Protein AF-A0A9Q0MM97-F1 (afdb_monomer_lite)

Organism: NCBI:txid35572

Radius of gyration: 37.71 Å; chains: 1; bounding box: 89×80×126 Å

Structure (mmCIF, N/CA/C/O backbone):
data_AF-A0A9Q0MM97-F1
#
_entry.id   AF-A0A9Q0MM97-F1
#
loop_
_atom_site.group_PDB
_atom_site.id
_atom_site.type_symbol
_atom_site.label_atom_id
_atom_site.label_alt_id
_atom_site.label_comp_id
_atom_site.label_asym_id
_atom_site.label_entity_id
_atom_site.label_seq_id
_atom_site.pdbx_PDB_ins_code
_atom_site.Cartn_x
_atom_site.Cartn_y
_atom_site.Cartn_z
_atom_site.occupancy
_atom_site.B_iso_or_equiv
_atom_site.auth_seq_id
_atom_site.auth_comp_id
_atom_site.auth_asym_id
_atom_site.auth_atom_id
_atom_site.pdbx_PDB_model_num
ATOM 1 N N . GLN A 1 1 ? -32.992 -30.677 22.610 1.00 35.84 1 GLN A N 1
ATOM 2 C CA . GLN A 1 1 ? -34.173 -30.249 23.379 1.00 35.84 1 GLN A CA 1
ATOM 3 C C . GLN A 1 1 ? -33.665 -29.680 24.694 1.00 35.84 1 GLN A C 1
ATOM 5 O O . GLN A 1 1 ? -33.408 -30.425 25.625 1.00 35.84 1 GLN A O 1
ATOM 10 N N . PHE A 1 2 ? -33.329 -28.387 24.694 1.00 41.88 2 PHE A N 1
ATOM 11 C CA . PHE A 1 2 ? -33.089 -27.645 25.929 1.00 41.88 2 PHE A CA 1
ATOM 12 C C . PHE A 1 2 ? -34.454 -27.102 26.336 1.00 41.88 2 PHE A C 1
ATOM 14 O O . PHE A 1 2 ? -34.889 -26.088 25.796 1.00 41.88 2 PHE A O 1
ATOM 21 N N . ASP A 1 3 ? -35.141 -27.801 27.234 1.00 52.06 3 ASP A N 1
ATOM 22 C CA . ASP A 1 3 ? -36.283 -27.236 27.951 1.00 52.06 3 ASP A CA 1
ATOM 23 C C . ASP A 1 3 ? -35.713 -26.232 28.962 1.00 52.06 3 ASP A C 1
ATOM 25 O O . ASP A 1 3 ? -35.463 -26.528 30.129 1.00 52.06 3 ASP A O 1
ATOM 29 N N . GLY A 1 4 ? -35.335 -25.066 28.439 1.00 51.72 4 GLY A N 1
ATOM 30 C CA . GLY A 1 4 ? -34.664 -24.007 29.174 1.00 51.72 4 GLY A CA 1
ATOM 31 C C . GLY A 1 4 ? -35.692 -23.060 29.764 1.00 51.72 4 GLY A C 1
ATOM 32 O O . GLY A 1 4 ? -36.326 -22.303 29.032 1.00 51.72 4 GLY A O 1
ATOM 33 N N . LEU A 1 5 ? -35.841 -23.103 31.088 1.00 60.34 5 LEU A N 1
ATOM 34 C CA . LEU A 1 5 ? -36.536 -22.082 31.870 1.00 60.34 5 LEU A CA 1
ATOM 35 C C . LEU A 1 5 ? -36.132 -20.671 31.399 1.00 60.34 5 LEU A C 1
ATOM 37 O O . LEU A 1 5 ? -34.954 -20.460 31.092 1.00 60.34 5 LEU A O 1
ATOM 41 N N . PRO A 1 6 ? -37.067 -19.703 31.356 1.00 66.44 6 PRO A N 1
ATOM 42 C CA . PRO A 1 6 ? -36.766 -18.356 30.895 1.00 66.44 6 PRO A CA 1
ATOM 43 C C . PRO A 1 6 ? -35.658 -17.733 31.751 1.00 66.44 6 PRO A C 1
ATOM 45 O O . PRO A 1 6 ? -35.824 -17.512 32.952 1.00 66.44 6 PRO A O 1
ATOM 48 N N . GLY A 1 7 ? -34.513 -17.466 31.124 1.00 72.69 7 GLY A N 1
ATOM 49 C CA . GLY A 1 7 ? -33.345 -16.884 31.775 1.00 72.69 7 GLY A CA 1
ATOM 50 C C . GLY A 1 7 ? -33.410 -15.354 31.741 1.00 72.69 7 GLY A C 1
ATOM 51 O O . GLY A 1 7 ? -33.702 -14.791 30.680 1.00 72.69 7 GLY A O 1
ATOM 52 N N . PRO A 1 8 ? -33.162 -14.646 32.859 1.00 78.69 8 PRO A N 1
ATOM 53 C CA . PRO A 1 8 ? -33.070 -13.192 32.842 1.00 78.69 8 PRO A CA 1
ATOM 54 C C . PRO A 1 8 ? -31.789 -12.742 32.126 1.00 78.69 8 PRO A C 1
ATOM 56 O O . PRO A 1 8 ? -30.709 -13.272 32.378 1.00 78.69 8 PRO A O 1
ATOM 59 N N . ILE A 1 9 ? -31.904 -11.725 31.274 1.00 74.19 9 ILE A N 1
ATOM 60 C CA . ILE A 1 9 ? -30.750 -10.986 30.755 1.00 74.19 9 ILE A CA 1
ATOM 61 C C . ILE A 1 9 ? -30.425 -9.912 31.788 1.00 74.19 9 ILE A C 1
ATOM 63 O O . ILE A 1 9 ? -31.300 -9.118 32.140 1.00 74.19 9 ILE A O 1
ATOM 67 N N . LEU A 1 10 ? -29.196 -9.902 32.301 1.00 78.50 10 LEU A N 1
ATOM 68 C CA . LEU A 1 10 ? -28.736 -8.928 33.287 1.00 78.50 10 LEU A CA 1
ATOM 69 C C . LEU A 1 10 ? -27.670 -8.018 32.667 1.00 78.50 10 LEU A C 1
ATOM 71 O O . LEU A 1 10 ? -26.757 -8.494 31.996 1.00 78.50 10 LEU A O 1
ATOM 75 N N . LEU A 1 11 ? -27.776 -6.720 32.927 1.00 74.25 11 LEU A N 1
ATOM 76 C CA . LEU A 1 11 ? -26.797 -5.695 32.592 1.00 74.25 11 LEU A CA 1
ATOM 77 C C . LEU A 1 11 ? -26.165 -5.172 33.884 1.00 74.25 11 LEU A C 1
ATOM 79 O O . LEU A 1 11 ? -26.843 -5.032 34.903 1.00 74.25 11 LEU A O 1
ATOM 83 N N . ASN A 1 12 ? -24.869 -4.893 33.850 1.00 72.00 12 ASN A N 1
ATOM 84 C CA . ASN A 1 12 ? -24.150 -4.365 34.999 1.00 72.00 12 ASN A CA 1
ATOM 85 C C . ASN A 1 12 ? -24.297 -2.833 35.033 1.00 72.00 12 ASN A C 1
ATOM 87 O O . ASN A 1 12 ? -23.725 -2.157 34.183 1.00 72.00 12 ASN A O 1
ATOM 91 N N . GLU A 1 13 ? -25.073 -2.282 35.971 1.00 66.62 13 GLU A N 1
ATOM 92 C CA . GLU A 1 13 ? -25.268 -0.823 36.106 1.00 66.62 13 GLU A CA 1
ATOM 93 C C . GLU A 1 13 ? -24.159 -0.154 36.936 1.00 66.62 13 GLU A C 1
ATOM 95 O O . GLU A 1 13 ? -23.903 1.037 36.792 1.00 66.62 13 GLU A O 1
ATOM 100 N N . ALA A 1 14 ? -23.506 -0.906 37.822 1.00 61.91 14 ALA A N 1
ATOM 101 C CA . ALA A 1 14 ? -22.434 -0.448 38.708 1.00 61.91 14 ALA A CA 1
ATOM 102 C C . ALA A 1 14 ? -21.572 -1.661 39.095 1.00 61.91 14 ALA A C 1
ATOM 104 O O . ALA A 1 14 ? -22.086 -2.774 39.027 1.00 61.91 14 ALA A O 1
ATOM 105 N N . PRO A 1 15 ? -20.319 -1.514 39.574 1.00 62.66 15 PRO A N 1
ATOM 106 C CA . PRO A 1 15 ? -19.437 -2.650 39.890 1.00 62.66 15 PRO A CA 1
ATOM 107 C C . PRO A 1 15 ? -20.036 -3.715 40.832 1.00 62.66 15 PRO A C 1
ATOM 109 O O . PRO A 1 15 ? -19.511 -4.823 40.907 1.00 62.66 15 PRO A O 1
ATOM 112 N N . THR A 1 16 ? -21.135 -3.413 41.529 1.00 69.94 16 THR A N 1
ATOM 113 C CA . THR A 1 16 ? -21.830 -4.329 42.442 1.00 69.94 16 THR A CA 1
ATOM 114 C C . THR A 1 16 ? -23.339 -4.466 42.194 1.00 69.94 16 THR A C 1
ATOM 116 O O . THR A 1 16 ? -24.015 -5.105 43.000 1.00 69.94 16 THR A O 1
ATOM 119 N N . LYS A 1 17 ? -23.902 -3.902 41.111 1.00 81.00 17 LYS A N 1
ATOM 120 C CA . LYS A 1 17 ? -25.359 -3.900 40.885 1.00 81.00 17 LYS A CA 1
ATOM 121 C C . LYS A 1 17 ? -25.734 -4.353 39.477 1.00 81.00 17 LYS A C 1
ATOM 123 O O . LYS A 1 17 ? -25.503 -3.654 38.494 1.00 81.00 17 LYS A O 1
ATOM 128 N N . TRP A 1 18 ? -26.407 -5.498 39.418 1.00 80.88 18 TRP A N 1
ATOM 129 C CA . TRP A 1 18 ? -27.020 -6.027 38.205 1.00 80.88 18 TRP A CA 1
ATOM 130 C C . TRP A 1 18 ? -28.467 -5.549 38.072 1.00 80.88 18 TRP A C 1
ATOM 132 O O . TRP A 1 18 ? -29.243 -5.628 39.026 1.00 80.88 18 TRP A O 1
ATOM 142 N N . ARG A 1 19 ? -28.847 -5.111 36.873 1.00 83.00 19 ARG A N 1
ATOM 143 C CA . ARG A 1 19 ? -30.228 -4.817 36.485 1.00 83.00 19 ARG A CA 1
ATOM 144 C C . ARG A 1 19 ? -30.689 -5.811 35.435 1.00 83.00 19 ARG A C 1
ATOM 146 O O . ARG A 1 19 ? -29.978 -6.083 34.477 1.00 83.00 19 ARG A O 1
ATOM 153 N N . ARG A 1 20 ? -31.906 -6.330 35.579 1.00 84.19 20 ARG A N 1
ATOM 154 C CA . ARG A 1 20 ? -32.539 -7.130 34.528 1.00 84.19 20 ARG A CA 1
ATOM 155 C C . ARG A 1 20 ? -32.961 -6.227 33.372 1.00 84.19 20 ARG A C 1
ATOM 157 O O . ARG A 1 20 ? -33.644 -5.235 33.600 1.00 84.19 20 ARG A O 1
ATOM 164 N N . VAL A 1 21 ? -32.552 -6.593 32.164 1.00 86.81 21 VAL A N 1
ATOM 165 C CA . VAL A 1 21 ? -32.828 -5.868 30.912 1.00 86.81 21 VAL A CA 1
ATOM 166 C C . VAL A 1 21 ? -33.568 -6.723 29.884 1.00 86.81 21 VAL A C 1
ATOM 168 O O . VAL A 1 21 ? -33.721 -6.333 28.733 1.00 86.81 21 VAL A O 1
ATOM 171 N N . GLY A 1 22 ? -34.003 -7.922 30.268 1.00 87.88 22 GLY A N 1
ATOM 172 C CA . GLY A 1 22 ? -34.805 -8.759 29.391 1.00 87.88 22 GLY A CA 1
ATOM 173 C C . GLY A 1 22 ? -34.946 -10.199 29.856 1.00 87.88 22 GLY A C 1
ATOM 174 O O . GLY A 1 22 ? -34.556 -10.579 30.968 1.00 87.88 22 GLY A O 1
ATOM 175 N N . THR A 1 23 ? -35.508 -11.014 28.969 1.00 89.44 23 THR A N 1
ATOM 176 C CA . THR A 1 23 ? -35.666 -12.461 29.129 1.00 89.44 23 THR A CA 1
ATOM 177 C C . THR A 1 23 ? -35.405 -13.196 27.832 1.00 89.44 23 THR A C 1
ATOM 179 O O . THR A 1 23 ? -35.832 -12.761 26.765 1.00 89.44 23 THR A O 1
ATOM 182 N N . VAL A 1 24 ? -34.747 -14.346 27.946 1.00 87.19 24 VAL A N 1
ATOM 183 C CA . VAL A 1 24 ? -34.615 -15.318 26.860 1.00 87.19 24 VAL A CA 1
ATOM 184 C C . VAL A 1 24 ? -35.455 -16.536 27.204 1.00 87.19 24 VAL A C 1
ATOM 186 O O . VAL A 1 24 ? -35.258 -17.138 28.257 1.00 87.19 24 VAL A O 1
ATOM 189 N N . SER A 1 25 ? -36.375 -16.903 26.315 1.00 87.31 25 SER A N 1
ATOM 190 C CA . SER A 1 25 ? -37.184 -18.120 26.404 1.00 87.31 25 SER A CA 1
ATOM 191 C C . SER A 1 25 ? -37.070 -18.901 25.096 1.00 87.31 25 SER A C 1
ATOM 193 O O . SER A 1 25 ? -37.641 -18.517 24.073 1.00 87.31 25 SER A O 1
ATOM 195 N N . GLY A 1 26 ? -36.295 -19.988 25.104 1.00 84.50 26 GLY A N 1
ATOM 196 C CA . GLY A 1 26 ? -36.018 -20.776 23.901 1.00 84.50 26 GLY A CA 1
ATOM 197 C C . GLY A 1 26 ? -35.382 -19.932 22.789 1.00 84.50 26 GLY A C 1
ATOM 198 O O . GLY A 1 26 ? -34.240 -19.503 22.917 1.00 84.50 26 GLY A O 1
ATOM 199 N N . HIS A 1 27 ? -36.132 -19.696 21.706 1.00 85.12 27 HIS A N 1
ATOM 200 C CA . HIS A 1 27 ? -35.715 -18.871 20.559 1.00 85.12 27 HIS A CA 1
ATOM 201 C C . HIS A 1 27 ? -36.235 -17.426 20.615 1.00 85.12 27 HIS A C 1
ATOM 203 O O . HIS A 1 27 ? -35.918 -16.625 19.739 1.00 85.12 27 HIS A O 1
ATOM 209 N N . HIS A 1 28 ? -37.045 -17.085 21.618 1.00 81.19 28 HIS A N 1
ATOM 210 C CA . HIS A 1 28 ? -37.611 -15.753 21.769 1.00 81.19 28 HIS A CA 1
ATOM 211 C C . HIS A 1 28 ? -36.785 -14.937 22.758 1.00 81.19 28 HIS A C 1
ATOM 213 O O . HIS A 1 28 ? -36.538 -15.360 23.890 1.00 81.19 28 HIS A O 1
ATOM 219 N N . VAL A 1 29 ? -36.385 -13.746 22.323 1.00 86.00 29 VAL A N 1
ATOM 220 C CA . VAL A 1 29 ? -35.670 -12.770 23.141 1.00 86.00 29 VAL A CA 1
ATOM 221 C C . VAL A 1 29 ? -36.567 -11.551 23.302 1.00 86.00 29 VAL A C 1
ATOM 223 O O . VAL A 1 29 ? -36.936 -10.922 22.314 1.00 86.00 29 VAL A O 1
ATOM 226 N N . HIS A 1 30 ? -36.921 -11.231 24.544 1.00 86.31 30 HIS A N 1
ATOM 227 C CA . HIS A 1 30 ? -37.595 -9.986 24.897 1.00 86.31 30 HIS A CA 1
ATOM 228 C C . HIS A 1 30 ? -36.597 -9.088 25.622 1.00 86.31 30 HIS A C 1
ATOM 230 O O . HIS A 1 30 ? -36.095 -9.462 26.685 1.00 86.31 30 HIS A O 1
ATOM 236 N N . LEU A 1 31 ? -36.309 -7.923 25.049 1.00 81.75 31 LEU A N 1
ATOM 237 C CA . LEU A 1 31 ? -35.369 -6.938 25.579 1.00 81.75 31 LEU A CA 1
ATOM 238 C C . LEU A 1 31 ? -36.133 -5.688 26.008 1.00 81.75 31 LEU A C 1
ATOM 240 O O . LEU A 1 31 ? -36.913 -5.141 25.233 1.00 81.75 31 LEU A O 1
ATOM 244 N N . ASP A 1 32 ? -35.889 -5.253 27.237 1.00 82.38 32 ASP A N 1
ATOM 245 C CA . ASP A 1 32 ? -36.293 -3.934 27.711 1.00 82.38 32 ASP A CA 1
ATOM 246 C C . ASP A 1 32 ? -35.277 -2.897 27.204 1.00 82.38 32 ASP A C 1
ATOM 248 O O . ASP A 1 32 ? -34.150 -3.252 26.856 1.00 82.38 32 ASP A O 1
ATOM 252 N N . THR A 1 33 ? -35.643 -1.613 27.158 1.00 78.12 33 THR A N 1
ATOM 253 C CA . THR A 1 33 ? -34.737 -0.548 26.696 1.00 78.12 33 THR A CA 1
ATOM 254 C C . THR A 1 33 ? -33.429 -0.561 27.492 1.00 78.12 33 THR A C 1
ATOM 256 O O . THR A 1 33 ? -33.418 -0.299 28.698 1.00 78.12 33 THR A O 1
ATOM 259 N N . ILE A 1 34 ? -32.322 -0.862 26.809 1.00 78.56 34 ILE A N 1
ATOM 260 C CA . ILE A 1 34 ? -30.976 -0.858 27.384 1.00 78.56 34 ILE A CA 1
ATOM 261 C C . ILE A 1 34 ? -30.396 0.539 27.219 1.00 78.56 34 ILE A C 1
ATOM 263 O O . ILE A 1 34 ? -30.396 1.084 26.121 1.00 78.56 34 ILE A O 1
ATOM 267 N N . VAL A 1 35 ? -29.881 1.093 28.312 1.00 75.50 35 VAL A N 1
ATOM 268 C CA . VAL A 1 35 ? -29.064 2.306 28.283 1.00 75.50 35 VAL A CA 1
ATOM 269 C C . VAL A 1 35 ? -27.612 1.871 28.418 1.00 75.50 35 VAL A C 1
ATOM 271 O O . VAL A 1 35 ? -27.234 1.249 29.413 1.00 75.50 35 VAL A O 1
ATOM 274 N N . TRP A 1 36 ? -26.815 2.151 27.396 1.00 75.31 36 TRP A N 1
ATOM 275 C CA . TRP A 1 36 ? -25.395 1.832 27.362 1.00 75.31 36 TRP A CA 1
ATOM 276 C C . TRP A 1 36 ? -24.587 2.849 28.177 1.00 75.31 36 TRP A C 1
ATOM 278 O O . TRP A 1 36 ? -25.066 3.957 28.452 1.00 75.31 36 TRP A O 1
ATOM 288 N N . PRO A 1 37 ? -23.347 2.507 28.577 1.00 67.31 37 PRO A N 1
ATOM 289 C CA . PRO A 1 37 ? -22.429 3.480 29.159 1.00 67.31 37 PRO A CA 1
ATOM 290 C C . PRO A 1 37 ? -22.345 4.732 28.270 1.00 67.31 37 PRO A C 1
ATOM 292 O O . PRO A 1 37 ? -22.076 4.621 27.077 1.00 67.31 37 PRO A O 1
ATOM 295 N N . GLY A 1 38 ? -22.626 5.909 28.839 1.00 66.94 38 GLY A N 1
ATOM 296 C CA . GLY A 1 38 ? -22.756 7.168 28.087 1.00 66.94 38 GLY A CA 1
ATOM 297 C C . GLY A 1 38 ? -24.196 7.646 27.854 1.00 66.94 38 GLY A C 1
ATOM 298 O O . GLY A 1 38 ? -24.384 8.737 27.329 1.00 66.94 38 GLY A O 1
ATOM 299 N N . GLY A 1 39 ? -25.211 6.888 28.286 1.00 70.69 39 GLY A N 1
ATOM 300 C CA . GLY A 1 39 ? -26.611 7.334 28.285 1.00 70.69 39 GLY A CA 1
ATOM 301 C C . GLY A 1 39 ? -27.364 7.109 26.971 1.00 70.69 39 GLY A C 1
ATOM 302 O O . GLY A 1 39 ? -28.524 7.501 26.869 1.00 70.69 39 GLY A O 1
ATOM 303 N N . ASP A 1 40 ? -26.730 6.472 25.987 1.00 68.44 40 ASP A N 1
ATOM 304 C CA . ASP A 1 40 ? -27.336 6.188 24.687 1.00 68.44 40 ASP A CA 1
ATOM 305 C C . ASP A 1 40 ? -28.124 4.864 24.703 1.00 68.44 40 ASP A C 1
ATOM 307 O O . ASP A 1 40 ? -27.806 3.934 25.448 1.00 68.44 40 ASP A O 1
ATOM 311 N N . ILE A 1 41 ? -29.172 4.780 23.885 1.00 72.81 41 ILE A N 1
ATOM 312 C CA . ILE A 1 41 ? -30.050 3.604 23.757 1.00 72.81 41 ILE A CA 1
ATOM 313 C C . ILE A 1 41 ? -29.511 2.645 22.683 1.00 72.81 41 ILE A C 1
ATOM 315 O O . ILE A 1 41 ? -29.749 1.435 22.718 1.00 72.81 41 ILE A O 1
ATOM 319 N N . VAL A 1 42 ? -28.732 3.174 21.740 1.00 69.50 42 VAL A N 1
ATOM 320 C CA . VAL A 1 42 ? -27.980 2.388 20.761 1.00 69.50 42 VAL A CA 1
ATOM 321 C C . VAL A 1 42 ? -26.567 2.117 21.268 1.00 69.50 42 VAL A C 1
ATOM 323 O O . VAL A 1 42 ? -25.985 2.912 22.002 1.00 69.50 42 VAL A O 1
ATOM 326 N N . VAL A 1 43 ? -26.022 0.951 20.905 1.00 65.75 43 VAL A N 1
ATOM 327 C CA . VAL A 1 43 ? -24.639 0.577 21.239 1.00 65.75 43 VAL A CA 1
ATOM 328 C C . VAL A 1 43 ? -23.714 1.683 20.744 1.00 65.75 43 VAL A C 1
ATOM 330 O O . VAL A 1 43 ? -23.927 2.195 19.650 1.00 65.75 43 VAL A O 1
ATOM 333 N N . SER A 1 44 ? -22.668 2.023 21.498 1.00 58.19 44 SER A N 1
ATOM 334 C CA . SER A 1 44 ? -21.768 3.135 21.164 1.00 58.19 44 SER A CA 1
ATOM 335 C C . SER A 1 44 ? -21.193 3.067 19.740 1.00 58.19 44 SER A C 1
ATOM 337 O O . SER A 1 44 ? -20.926 4.107 19.167 1.00 58.19 44 SER A O 1
ATOM 339 N N . GLY A 1 45 ? -21.059 1.881 19.132 1.00 56.84 45 GLY A N 1
ATOM 340 C CA . GLY A 1 45 ? -20.633 1.719 17.729 1.00 56.84 45 GLY A CA 1
ATOM 341 C C . GLY A 1 45 ? -21.726 1.906 16.661 1.00 56.84 45 GLY A C 1
ATOM 342 O O . GLY A 1 45 ? -21.427 1.847 15.477 1.00 56.84 45 GLY A O 1
ATOM 343 N N . LEU A 1 46 ? -22.984 2.091 17.062 1.00 58.72 46 LEU A N 1
ATOM 344 C CA . LEU A 1 46 ? -24.158 2.337 16.209 1.00 58.72 46 LEU A CA 1
ATOM 345 C C . LEU A 1 46 ? -24.827 3.685 16.524 1.00 58.72 46 LEU A C 1
ATOM 347 O O . LEU A 1 46 ? -25.865 4.013 15.948 1.00 58.72 46 LEU A O 1
ATOM 351 N N . SER A 1 47 ? -24.263 4.454 17.459 1.00 61.44 47 SER A N 1
ATOM 352 C CA . SER A 1 47 ? -24.719 5.811 17.732 1.00 61.44 47 SER A CA 1
ATOM 353 C C . SER A 1 47 ? -24.435 6.692 16.522 1.00 61.44 47 SER A C 1
ATOM 355 O O . SER A 1 47 ? -23.327 6.682 15.992 1.00 61.44 47 SER A O 1
ATOM 357 N N . ALA A 1 48 ? -25.406 7.516 16.121 1.00 56.75 48 ALA A N 1
ATOM 358 C CA . ALA A 1 48 ? -25.232 8.504 15.052 1.00 56.75 48 ALA A CA 1
ATOM 359 C C . ALA A 1 48 ? -24.115 9.528 15.350 1.00 56.75 48 ALA A C 1
ATOM 361 O O . ALA A 1 48 ? -23.718 10.287 14.472 1.00 56.75 48 ALA A O 1
ATOM 362 N N . ARG A 1 49 ? -23.619 9.559 16.595 1.00 56.12 49 ARG A N 1
ATOM 363 C CA . ARG A 1 49 ? -22.528 10.421 17.056 1.00 56.12 49 ARG A CA 1
ATOM 364 C C . ARG A 1 49 ? -21.158 9.732 17.066 1.00 56.12 49 ARG A C 1
ATOM 366 O O . ARG A 1 49 ? -20.166 10.381 17.383 1.00 56.12 49 ARG A O 1
ATOM 373 N N . ALA A 1 50 ? -21.088 8.438 16.756 1.00 58.47 50 ALA A N 1
ATOM 374 C CA . ALA A 1 50 ? -19.842 7.686 16.742 1.00 58.47 50 ALA A CA 1
ATOM 375 C C . ALA A 1 50 ? -19.107 7.888 15.410 1.00 58.47 50 ALA A C 1
ATOM 377 O O . ALA A 1 50 ? -19.489 7.313 14.393 1.00 58.47 50 ALA A O 1
ATOM 378 N N . ARG A 1 51 ? -18.045 8.703 15.410 1.00 64.25 51 ARG A N 1
ATOM 379 C CA . ARG A 1 51 ? -17.086 8.751 14.296 1.00 64.25 51 ARG A CA 1
ATOM 380 C C . ARG A 1 51 ? -16.264 7.460 14.323 1.00 64.25 51 ARG A C 1
ATOM 382 O O . ARG A 1 51 ? -15.674 7.124 15.349 1.00 64.25 51 ARG A O 1
ATOM 389 N N . SER A 1 52 ? -16.259 6.705 13.227 1.00 74.88 52 SER A N 1
ATOM 390 C CA . SER A 1 52 ? -15.435 5.500 13.101 1.00 74.88 52 SER A CA 1
ATOM 391 C C . SER A 1 52 ? -14.020 5.885 12.676 1.00 74.88 52 SER A C 1
ATOM 393 O O . SER A 1 52 ? -13.837 6.395 11.569 1.00 74.88 52 SER A O 1
ATOM 395 N N . VAL A 1 53 ? -13.040 5.614 13.539 1.00 86.88 53 VAL A N 1
ATOM 396 C CA . VAL A 1 53 ? -11.613 5.806 13.257 1.00 86.88 53 VAL A CA 1
ATOM 397 C C . VAL A 1 53 ? -10.977 4.451 12.947 1.00 86.88 53 VAL A C 1
ATOM 399 O O . VAL A 1 53 ? -11.027 3.537 13.772 1.00 86.88 53 VAL A O 1
ATOM 402 N N . PHE A 1 54 ? -10.380 4.306 11.765 1.00 91.75 54 PHE A N 1
ATOM 403 C CA . PHE A 1 54 ? -9.769 3.057 11.304 1.00 91.75 54 PHE A CA 1
ATOM 404 C C . PHE A 1 54 ? -8.240 3.100 11.347 1.00 91.75 54 PHE A C 1
ATOM 406 O O . PHE A 1 54 ? -7.608 4.081 10.959 1.00 91.75 54 PHE A O 1
ATOM 413 N N . ARG A 1 55 ? -7.608 1.993 11.744 1.00 92.25 55 ARG A N 1
ATOM 414 C CA . ARG A 1 55 ? -6.156 1.810 11.600 1.00 92.25 55 ARG A CA 1
ATOM 415 C C . ARG A 1 55 ? -5.855 1.282 10.202 1.00 92.25 55 ARG A C 1
ATOM 417 O O . ARG A 1 55 ? -6.197 0.139 9.887 1.00 92.25 55 ARG A O 1
ATOM 424 N N . VAL A 1 56 ? -5.205 2.100 9.377 1.00 96.56 56 VAL A N 1
ATOM 425 C CA . VAL A 1 56 ? -4.889 1.778 7.981 1.00 96.56 56 VAL A CA 1
ATOM 426 C C . VAL A 1 56 ? -3.405 1.465 7.846 1.00 96.56 56 VAL A C 1
ATOM 428 O O . VAL A 1 56 ? -2.554 2.303 8.138 1.00 96.56 56 VAL A O 1
ATOM 431 N N . VAL A 1 57 ? -3.088 0.262 7.366 1.00 96.50 57 VAL A N 1
ATOM 432 C CA . VAL A 1 57 ? -1.705 -0.143 7.078 1.00 96.50 57 VAL A CA 1
ATOM 433 C C . VAL A 1 57 ? -1.366 0.019 5.597 1.00 96.50 57 VAL A C 1
ATOM 435 O O . VAL A 1 57 ? -2.167 -0.305 4.713 1.00 96.50 57 VAL A O 1
ATOM 438 N N . THR A 1 58 ? -0.148 0.476 5.315 1.00 96.88 58 THR A N 1
ATOM 439 C CA . THR A 1 58 ? 0.397 0.570 3.957 1.00 96.88 58 THR A CA 1
ATOM 440 C C . THR A 1 58 ? 1.847 0.078 3.866 1.00 96.88 58 THR A C 1
ATOM 442 O O . THR A 1 58 ? 2.484 -0.226 4.875 1.00 96.88 58 THR A O 1
ATOM 445 N N . ALA A 1 59 ? 2.372 -0.028 2.644 1.00 96.06 59 ALA A N 1
ATOM 446 C CA . ALA A 1 59 ? 3.770 -0.347 2.366 1.00 96.06 59 ALA A CA 1
ATOM 447 C C . ALA A 1 59 ? 4.284 0.461 1.170 1.00 96.06 59 ALA A C 1
ATOM 449 O O . ALA A 1 59 ? 3.557 0.695 0.199 1.00 96.06 59 ALA A O 1
ATOM 450 N N . LEU A 1 60 ? 5.563 0.838 1.229 1.00 96.25 60 LEU A N 1
ATOM 451 C CA . LEU A 1 60 ? 6.224 1.616 0.185 1.00 96.25 60 LEU A CA 1
ATOM 452 C C . LEU A 1 60 ? 6.207 0.867 -1.151 1.00 96.25 60 LEU A C 1
ATOM 454 O O . LEU A 1 60 ? 6.597 -0.296 -1.252 1.00 96.25 60 LEU A O 1
ATOM 458 N N . SER A 1 61 ? 5.722 1.544 -2.187 1.00 96.12 61 SER A N 1
ATOM 459 C CA . SER A 1 61 ? 5.636 1.015 -3.547 1.00 96.12 61 SER A CA 1
ATOM 460 C C . SER A 1 61 ? 5.481 2.142 -4.566 1.00 96.12 61 SER A C 1
ATOM 462 O O . SER A 1 61 ? 4.363 2.439 -4.985 1.00 96.12 61 SER A O 1
ATOM 464 N N . PRO A 1 62 ? 6.574 2.782 -5.009 1.00 95.88 62 PRO A N 1
ATOM 465 C CA . PRO A 1 62 ? 6.494 3.782 -6.068 1.00 95.88 62 PRO A CA 1
ATOM 466 C C . PRO A 1 62 ? 5.899 3.175 -7.356 1.00 95.88 62 PRO A C 1
ATOM 468 O O . PRO A 1 62 ? 6.285 2.061 -7.724 1.00 95.88 62 PRO A O 1
ATOM 471 N N . PRO A 1 63 ? 4.975 3.858 -8.063 1.00 94.81 63 PRO A N 1
ATOM 472 C CA . PRO A 1 63 ? 4.446 5.209 -7.819 1.00 94.81 63 PRO A CA 1
ATOM 473 C C . PRO A 1 63 ? 3.149 5.257 -6.973 1.00 94.81 63 PRO A C 1
ATOM 475 O O . PRO A 1 63 ? 2.503 6.298 -6.886 1.00 94.81 63 PRO A O 1
ATOM 478 N N . PHE A 1 64 ? 2.723 4.137 -6.389 1.00 96.19 64 PHE A N 1
ATOM 479 C CA . PHE A 1 64 ? 1.462 4.007 -5.651 1.00 96.19 64 PHE A CA 1
ATOM 480 C C . PHE A 1 64 ? 1.526 4.578 -4.235 1.00 96.19 64 PHE A C 1
ATOM 482 O O . PHE A 1 64 ? 0.584 5.238 -3.801 1.00 96.19 64 PHE A O 1
ATOM 489 N N . VAL A 1 65 ? 2.627 4.312 -3.530 1.00 97.06 65 VAL A N 1
ATOM 490 C CA . VAL A 1 65 ? 2.890 4.785 -2.167 1.00 97.06 65 VAL A CA 1
ATOM 491 C C . VAL A 1 65 ? 4.355 5.177 -2.067 1.00 97.06 65 VAL A C 1
ATOM 493 O O . VAL A 1 65 ? 5.249 4.350 -2.263 1.00 97.06 65 VAL A O 1
ATOM 496 N N . MET A 1 66 ? 4.593 6.443 -1.773 1.00 96.25 66 MET A N 1
ATOM 497 C CA . MET A 1 66 ? 5.904 7.053 -1.617 1.00 96.25 66 MET A CA 1
ATOM 498 C C . MET A 1 66 ? 5.932 7.842 -0.313 1.00 96.25 66 MET A C 1
ATOM 500 O O . MET A 1 66 ? 4.890 8.255 0.188 1.00 96.25 66 MET A O 1
ATOM 504 N N . GLU A 1 67 ? 7.129 8.031 0.225 1.00 94.69 67 GLU A N 1
ATOM 505 C CA . GLU A 1 67 ? 7.370 8.727 1.487 1.00 94.69 67 GLU A CA 1
ATOM 506 C C . GLU A 1 67 ? 8.151 10.014 1.212 1.00 94.69 67 GLU A C 1
ATOM 508 O O . GLU A 1 67 ? 9.070 10.033 0.388 1.00 94.69 67 GLU A O 1
ATOM 513 N N . SER A 1 68 ? 7.783 11.090 1.897 1.00 94.25 68 SER A N 1
ATOM 514 C CA . SER A 1 68 ? 8.561 12.320 2.001 1.00 94.25 68 SER A CA 1
ATOM 515 C C . SER A 1 68 ? 8.621 12.789 3.447 1.00 94.25 68 SER A C 1
ATOM 517 O O . SER A 1 68 ? 7.901 12.310 4.328 1.00 94.25 68 SER A O 1
ATOM 519 N N . GLU A 1 69 ? 9.521 13.727 3.701 1.00 92.69 69 GLU A N 1
ATOM 520 C CA . GLU A 1 69 ? 9.627 14.376 5.001 1.00 92.69 69 GLU A CA 1
ATOM 521 C C . GLU A 1 69 ? 8.536 15.438 5.165 1.00 92.69 69 GLU A C 1
ATOM 523 O O . GLU A 1 69 ? 7.889 15.835 4.190 1.00 92.69 69 GLU A O 1
ATOM 528 N N . LEU A 1 70 ? 8.311 15.832 6.416 1.00 92.00 70 LEU A N 1
ATOM 529 C CA . LEU A 1 70 ? 7.458 16.964 6.760 1.00 92.00 70 LEU A CA 1
ATOM 530 C C . LEU A 1 70 ? 8.159 18.259 6.342 1.00 92.00 70 LEU A C 1
ATOM 532 O O . LEU A 1 70 ? 9.390 18.310 6.304 1.00 92.00 70 LEU A O 1
ATOM 536 N N . ASP A 1 71 ? 7.371 19.282 6.039 1.00 92.75 71 ASP A N 1
ATOM 537 C CA . ASP A 1 71 ? 7.892 20.624 5.788 1.00 92.75 71 ASP A CA 1
ATOM 538 C C . ASP A 1 71 ? 8.414 21.282 7.079 1.00 92.75 71 ASP A C 1
ATOM 540 O O . ASP A 1 71 ? 8.237 20.740 8.174 1.00 92.75 71 ASP A O 1
ATOM 544 N N . GLU A 1 72 ? 9.027 22.464 6.969 1.00 90.94 72 GLU A N 1
ATOM 545 C CA . GLU A 1 72 ? 9.524 23.235 8.125 1.00 90.94 72 GLU A CA 1
ATOM 546 C C . GLU A 1 72 ? 8.425 23.510 9.170 1.00 90.94 72 GLU A C 1
ATOM 548 O O . GLU A 1 72 ? 8.694 23.494 10.371 1.00 90.94 72 GLU A O 1
ATOM 553 N N . ASP A 1 73 ? 7.176 23.658 8.717 1.00 85.69 73 ASP A N 1
ATOM 554 C CA . ASP A 1 73 ? 5.993 23.870 9.561 1.00 85.69 73 ASP A CA 1
ATOM 555 C C . ASP A 1 73 ? 5.415 22.573 10.166 1.00 85.69 73 ASP A C 1
ATOM 557 O O . ASP A 1 73 ? 4.388 22.596 10.845 1.00 85.69 73 ASP A O 1
ATOM 561 N N . GLY A 1 74 ? 6.028 21.412 9.909 1.00 84.75 74 GLY A N 1
ATOM 562 C CA . GLY A 1 74 ? 5.524 20.119 10.382 1.00 84.75 74 GLY A CA 1
ATOM 563 C C . GLY A 1 74 ? 4.273 19.630 9.642 1.00 84.75 74 GLY A C 1
ATOM 564 O O . GLY A 1 74 ? 3.564 18.756 10.140 1.00 84.75 74 GLY A O 1
ATOM 565 N N . LEU A 1 75 ? 3.998 20.177 8.456 1.00 89.25 75 LEU A N 1
ATOM 566 C CA . LEU A 1 75 ? 2.848 19.832 7.619 1.00 89.25 75 LEU A CA 1
ATOM 567 C C . LEU A 1 75 ? 3.271 19.063 6.364 1.00 89.25 75 LEU A C 1
ATOM 569 O O . LEU A 1 75 ? 4.405 19.156 5.891 1.00 89.25 75 LEU A O 1
ATOM 573 N N . CYS A 1 76 ? 2.333 18.306 5.795 1.00 92.81 76 CYS A N 1
ATOM 574 C CA . CYS A 1 76 ? 2.534 17.638 4.515 1.00 92.81 76 CYS A CA 1
ATOM 575 C C . CYS A 1 76 ? 2.132 18.555 3.359 1.00 92.81 76 CYS A C 1
ATOM 577 O O . CYS A 1 76 ? 0.949 18.784 3.127 1.00 92.81 76 CYS A O 1
ATOM 579 N N . LEU A 1 77 ? 3.113 19.022 2.576 1.00 89.12 77 LEU A N 1
ATOM 580 C CA . LEU A 1 77 ? 2.852 19.758 1.328 1.00 89.12 77 LEU A CA 1
ATOM 581 C C . LEU A 1 77 ? 2.136 18.895 0.279 1.00 89.12 77 LEU A C 1
ATOM 583 O O . LEU A 1 77 ? 1.441 19.412 -0.597 1.00 89.12 77 LEU A O 1
ATOM 587 N N . ARG A 1 78 ? 2.357 17.575 0.327 1.00 90.69 78 ARG A N 1
ATOM 588 C CA . ARG A 1 78 ? 1.713 16.581 -0.534 1.00 90.69 78 ARG A CA 1
ATOM 589 C C . ARG A 1 78 ? 1.427 15.295 0.229 1.00 90.69 78 ARG A C 1
ATOM 591 O O . ARG A 1 78 ? 2.278 14.813 0.975 1.00 90.69 78 ARG A O 1
ATOM 598 N N . GLY A 1 79 ? 0.266 14.712 -0.056 1.00 94.00 79 GLY A N 1
ATOM 599 C CA . GLY A 1 79 ? -0.183 13.463 0.545 1.00 94.00 79 GLY A CA 1
ATOM 600 C C . GLY A 1 79 ? -0.714 13.632 1.963 1.00 94.00 79 GLY A C 1
ATOM 601 O O . GLY A 1 79 ? -1.112 14.717 2.373 1.00 94.00 79 GLY A O 1
ATOM 602 N N . LEU A 1 80 ? -0.716 12.523 2.691 1.00 94.69 80 LEU A N 1
ATOM 603 C CA . LEU A 1 80 ? -1.321 12.376 4.007 1.00 94.69 80 LEU A CA 1
ATOM 604 C C . LEU A 1 80 ? -0.241 12.115 5.066 1.00 94.69 80 LEU A C 1
ATOM 606 O O . LEU A 1 80 ? 0.760 11.459 4.756 1.00 94.69 80 LEU A O 1
ATOM 610 N N . PRO A 1 81 ? -0.430 12.557 6.320 1.00 93.88 81 PRO A N 1
ATOM 611 C CA . PRO A 1 81 ? 0.467 12.183 7.405 1.00 93.88 81 PRO A CA 1
ATOM 612 C C . PRO A 1 81 ? 0.409 10.667 7.640 1.00 93.88 81 PRO A C 1
ATOM 614 O O . PRO A 1 81 ? -0.661 10.062 7.701 1.00 93.88 81 PRO A O 1
ATOM 617 N N . CYS A 1 82 ? 1.573 10.040 7.768 1.00 94.19 82 CYS A N 1
ATOM 618 C CA . CYS A 1 82 ? 1.710 8.621 8.052 1.00 94.19 82 CYS A CA 1
ATOM 619 C C . CYS A 1 82 ? 2.803 8.369 9.086 1.00 94.19 82 CYS A C 1
ATOM 621 O O . CYS A 1 82 ? 3.807 9.079 9.148 1.00 94.19 82 CYS A O 1
ATOM 623 N N . HIS A 1 83 ? 2.620 7.337 9.905 1.00 90.94 83 HIS A N 1
ATOM 624 C CA . HIS A 1 83 ? 3.537 7.038 11.000 1.00 90.94 83 HIS A CA 1
ATOM 625 C C . HIS A 1 83 ? 4.414 5.826 10.700 1.00 90.94 83 HIS A C 1
ATOM 627 O O . HIS A 1 83 ? 3.969 4.804 10.168 1.00 90.94 83 HIS A O 1
ATOM 633 N N . ARG A 1 84 ? 5.679 5.932 11.098 1.00 88.12 84 ARG A N 1
ATOM 634 C CA . ARG A 1 84 ? 6.690 4.885 10.990 1.00 88.12 84 ARG A CA 1
ATOM 635 C C . ARG A 1 84 ? 7.250 4.570 12.372 1.00 88.12 84 ARG A C 1
ATOM 637 O O . ARG A 1 84 ? 7.557 5.470 13.143 1.00 88.12 84 ARG A O 1
ATOM 644 N N . LEU A 1 85 ? 7.405 3.293 12.705 1.00 82.19 85 LEU A N 1
ATOM 645 C CA . LEU A 1 85 ? 7.963 2.881 13.999 1.00 82.19 85 LEU A CA 1
ATOM 646 C C . LEU A 1 85 ? 9.503 2.895 13.966 1.00 82.19 85 LEU A C 1
ATOM 648 O O . LEU A 1 85 ? 10.100 2.287 13.078 1.00 82.19 85 LEU A O 1
ATOM 652 N N . SER A 1 86 ? 10.146 3.524 14.957 1.00 72.81 86 SER A N 1
ATOM 653 C CA . SER A 1 86 ? 11.607 3.759 15.007 1.00 72.81 86 SER A CA 1
ATOM 654 C C . SER A 1 86 ? 12.463 2.502 15.306 1.00 72.81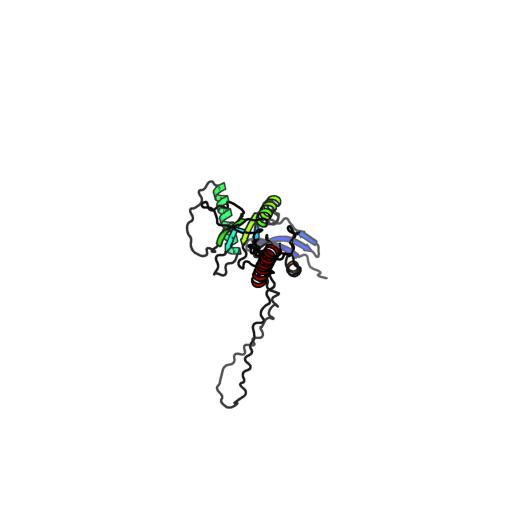 86 SER A C 1
ATOM 656 O O . SER A 1 86 ? 13.617 2.426 14.898 1.00 72.81 86 SER A O 1
ATOM 658 N N . SER A 1 87 ? 11.887 1.437 15.896 1.00 60.91 87 SER A N 1
ATOM 659 C CA . SER A 1 87 ? 12.538 0.135 16.213 1.00 60.91 87 SER A CA 1
ATOM 660 C C . SER A 1 87 ? 13.659 0.200 17.277 1.00 60.91 87 SER A C 1
ATOM 662 O O . SER A 1 87 ? 14.729 0.755 17.070 1.00 60.91 87 SER A O 1
ATOM 664 N N . LYS A 1 88 ? 13.484 -0.369 18.482 1.00 56.12 88 LYS A N 1
ATOM 665 C CA . LYS A 1 88 ? 14.035 -1.699 18.874 1.00 56.12 88 LYS A CA 1
ATOM 666 C C . LYS A 1 88 ? 13.343 -2.322 20.102 1.00 56.12 88 LYS A C 1
ATOM 668 O O . LYS A 1 88 ? 13.702 -3.419 20.530 1.00 56.12 88 LYS A O 1
ATOM 673 N N . GLY A 1 89 ? 12.367 -1.641 20.694 1.00 53.75 89 GLY A N 1
ATOM 674 C CA . GLY A 1 89 ? 11.488 -2.224 21.708 1.00 53.75 89 GLY A CA 1
ATOM 675 C C . GLY A 1 89 ? 10.343 -2.966 21.026 1.00 53.75 89 GLY A C 1
ATOM 676 O O . GLY A 1 89 ? 9.890 -2.551 19.964 1.00 53.75 89 GLY A O 1
ATOM 677 N N . ARG A 1 90 ? 9.846 -4.059 21.614 1.00 51.25 90 ARG A N 1
ATOM 678 C CA . ARG A 1 90 ? 8.536 -4.612 21.232 1.00 51.25 90 ARG A CA 1
ATOM 679 C C . ARG A 1 90 ? 7.477 -3.551 21.534 1.00 51.25 90 ARG A C 1
ATOM 681 O O . ARG A 1 90 ? 6.984 -3.498 22.654 1.00 51.25 90 ARG A O 1
ATOM 688 N N . GLN A 1 91 ? 7.176 -2.687 20.576 1.00 58.62 91 GLN A N 1
ATOM 689 C CA . GLN A 1 91 ? 6.173 -1.646 20.740 1.00 58.62 91 GLN A CA 1
ATOM 690 C C . GLN A 1 91 ? 4.857 -2.125 20.143 1.00 58.62 91 GLN A C 1
ATOM 692 O O . GLN A 1 91 ? 4.796 -2.648 19.032 1.00 58.62 91 GLN A O 1
ATOM 697 N N . ASN A 1 92 ? 3.819 -2.023 20.963 1.00 69.75 92 ASN A N 1
ATOM 698 C CA . ASN A 1 92 ? 2.462 -2.379 20.615 1.00 69.75 92 ASN A CA 1
ATOM 699 C C . ASN A 1 92 ? 1.866 -1.200 19.838 1.00 69.75 92 ASN A C 1
ATOM 701 O O . ASN A 1 92 ? 1.738 -0.120 20.410 1.00 69.75 92 ASN A O 1
ATOM 705 N N . LEU A 1 93 ? 1.512 -1.402 18.565 1.00 74.31 93 LEU A N 1
ATOM 706 C CA . LEU A 1 93 ? 0.825 -0.412 17.723 1.00 74.31 93 LEU A CA 1
ATOM 707 C C . LEU A 1 93 ? -0.369 0.229 18.451 1.00 74.31 93 LEU A C 1
ATOM 709 O O . LEU A 1 93 ? -0.608 1.421 18.310 1.00 74.31 93 LEU A O 1
ATOM 713 N N . THR A 1 94 ? -1.049 -0.522 19.323 1.00 75.25 94 THR A N 1
ATOM 714 C CA . THR A 1 94 ? -2.126 -0.012 20.183 1.00 75.25 94 THR A CA 1
ATOM 715 C C . THR A 1 94 ? -1.701 1.169 21.060 1.00 75.25 94 THR A C 1
ATOM 717 O O . THR A 1 94 ? -2.470 2.104 21.224 1.00 75.25 94 THR A O 1
ATOM 720 N N . LEU A 1 95 ? -0.485 1.164 21.616 1.00 75.88 95 LEU A N 1
ATOM 721 C CA . LEU A 1 95 ? -0.005 2.269 22.454 1.00 75.88 95 LEU A CA 1
ATOM 722 C C . LEU A 1 95 ? 0.233 3.540 21.633 1.00 75.88 95 LEU A C 1
ATOM 724 O O . LEU A 1 95 ? -0.042 4.629 22.122 1.00 75.88 95 LEU A O 1
ATOM 728 N N . MET A 1 96 ? 0.707 3.391 20.391 1.00 79.81 96 MET A N 1
ATOM 729 C CA . MET A 1 96 ? 0.865 4.511 19.461 1.00 79.81 96 MET A CA 1
ATOM 730 C C . MET A 1 96 ? -0.494 5.142 19.153 1.00 79.81 96 MET A C 1
ATOM 732 O O . MET A 1 96 ? -0.666 6.338 19.348 1.00 79.81 96 MET A O 1
ATOM 736 N N . PHE A 1 97 ? -1.472 4.333 18.733 1.00 77.94 97 PHE A N 1
ATOM 737 C CA . PHE A 1 97 ? -2.797 4.844 18.382 1.00 77.94 97 PHE A CA 1
ATOM 738 C C . PHE A 1 97 ? -3.522 5.459 19.577 1.00 77.94 97 PHE A C 1
ATOM 740 O O . PHE A 1 97 ? -4.090 6.532 19.434 1.00 77.94 97 PHE A O 1
ATOM 747 N N . ASN A 1 98 ? -3.417 4.865 20.770 1.00 77.19 98 ASN A N 1
ATOM 748 C CA . ASN A 1 98 ? -3.986 5.463 21.978 1.00 77.19 98 ASN A CA 1
ATOM 749 C C . ASN A 1 98 ? -3.363 6.836 22.289 1.00 77.19 98 ASN A C 1
ATOM 751 O O . ASN A 1 98 ? -4.059 7.737 22.756 1.00 77.19 98 ASN A O 1
ATOM 755 N N . ALA A 1 99 ? -2.056 7.003 22.059 1.00 74.19 99 ALA A N 1
ATOM 756 C CA . ALA A 1 99 ? -1.378 8.279 22.271 1.00 74.19 99 ALA A CA 1
ATOM 757 C C . ALA A 1 99 ? -1.832 9.341 21.258 1.00 74.19 99 ALA A C 1
ATOM 759 O O . ALA A 1 99 ? -2.088 10.475 21.656 1.00 74.19 99 ALA A O 1
ATOM 760 N N . ILE A 1 100 ? -1.978 8.959 19.984 1.00 75.69 100 ILE A N 1
ATOM 761 C CA . ILE A 1 100 ? -2.484 9.839 18.921 1.00 75.69 100 ILE A CA 1
ATOM 762 C C . ILE A 1 100 ? -3.923 10.265 19.232 1.00 75.69 100 ILE A C 1
ATOM 764 O O . ILE A 1 100 ? -4.193 11.454 19.318 1.00 75.69 100 ILE A O 1
ATOM 768 N N . GLU A 1 101 ? -4.809 9.315 19.532 1.00 75.94 101 GLU A N 1
ATOM 769 C CA . GLU A 1 101 ? -6.215 9.588 19.854 1.00 75.94 101 GLU A CA 1
ATOM 770 C C . GLU A 1 101 ? -6.365 10.502 21.082 1.00 75.94 101 GLU A C 1
ATOM 772 O O . GLU A 1 101 ? -7.245 11.359 21.139 1.00 75.94 101 GLU A O 1
ATOM 777 N N . THR A 1 102 ? -5.497 10.338 22.086 1.00 74.31 102 THR A N 1
ATOM 778 C CA . THR A 1 102 ? -5.500 11.215 23.264 1.00 74.31 102 THR A CA 1
ATOM 779 C C . THR A 1 102 ? -5.070 12.633 22.898 1.00 74.31 102 THR A C 1
ATOM 781 O O . THR A 1 102 ? -5.660 13.585 23.398 1.00 74.31 102 THR A O 1
ATOM 784 N N . ARG A 1 103 ? -4.061 12.785 22.031 1.00 72.69 103 ARG A N 1
ATOM 785 C CA . ARG A 1 103 ? -3.600 14.095 21.558 1.00 72.69 103 ARG A CA 1
ATOM 786 C C . ARG A 1 103 ? -4.684 14.797 20.743 1.00 72.69 103 ARG A C 1
ATOM 788 O O . ARG A 1 103 ? -4.988 15.941 21.049 1.00 72.69 103 ARG A O 1
ATOM 795 N N . ASP A 1 104 ? -5.290 14.105 19.783 1.00 71.19 104 ASP A N 1
ATOM 796 C CA . ASP A 1 104 ? -6.297 14.688 18.889 1.00 71.19 104 ASP A CA 1
ATOM 797 C C . ASP A 1 104 ? -7.494 15.231 19.689 1.00 71.19 104 ASP A C 1
ATOM 799 O O . ASP A 1 104 ? -7.915 16.367 19.486 1.00 71.19 104 ASP A O 1
ATOM 803 N N . ARG A 1 105 ? -7.961 14.487 20.705 1.00 71.94 105 ARG A N 1
ATOM 804 C CA . ARG A 1 105 ? -9.008 14.965 21.630 1.00 71.94 105 ARG A CA 1
ATOM 805 C C . ARG A 1 105 ? -8.611 16.227 22.393 1.00 71.94 105 ARG A C 1
ATOM 807 O O . ARG A 1 105 ? -9.427 17.125 22.564 1.00 71.94 105 ARG A O 1
ATOM 814 N N . LEU A 1 106 ? -7.371 16.293 22.877 1.00 72.19 106 LEU A N 1
ATOM 815 C CA . LEU A 1 106 ? -6.877 17.463 23.608 1.00 72.19 106 LEU A CA 1
ATOM 816 C C . LEU A 1 106 ? -6.750 18.691 22.695 1.00 72.19 106 LEU A C 1
ATOM 818 O O . LEU A 1 106 ? -6.969 19.810 23.156 1.00 72.19 106 LEU A O 1
ATOM 822 N N . GLU A 1 107 ? -6.401 18.490 21.423 1.00 69.38 107 GLU A N 1
ATOM 823 C CA . GLU A 1 107 ? -6.350 19.550 20.412 1.00 69.38 107 GLU A CA 1
ATOM 824 C C . GLU A 1 107 ? -7.752 20.076 20.086 1.00 69.38 107 GLU A C 1
ATOM 826 O O . GLU A 1 107 ? -7.959 21.290 20.103 1.00 69.38 107 GLU A O 1
ATOM 831 N N . GLU A 1 108 ? -8.728 19.187 19.877 1.00 69.00 108 GLU A N 1
ATOM 832 C CA . GLU A 1 108 ? -10.135 19.565 19.681 1.00 69.00 108 GLU A CA 1
ATOM 833 C C . GLU A 1 108 ? -10.679 20.364 20.877 1.00 69.00 108 GLU A C 1
ATOM 835 O O . GLU A 1 108 ? -11.224 21.457 20.695 1.00 69.00 108 GLU A O 1
ATOM 840 N N . ASP A 1 109 ? -10.446 19.885 22.105 1.00 68.75 109 ASP A N 1
ATOM 841 C CA . ASP A 1 109 ? -10.867 20.563 23.337 1.00 68.75 109 ASP A CA 1
ATOM 842 C C . ASP A 1 109 ? -10.230 21.959 23.478 1.00 68.75 109 ASP A C 1
ATOM 844 O O . ASP A 1 109 ? -10.878 22.904 23.947 1.00 68.75 109 ASP A O 1
ATOM 848 N N . ALA A 1 110 ? -8.959 22.109 23.083 1.00 66.50 110 ALA A N 1
ATOM 849 C CA . ALA A 1 110 ? -8.231 23.375 23.146 1.00 66.50 110 ALA A CA 1
ATOM 850 C C . ALA A 1 110 ? -8.764 24.403 22.136 1.00 66.50 110 ALA A C 1
ATOM 852 O O . ALA A 1 110 ? -8.935 25.574 22.493 1.00 66.50 110 ALA A O 1
ATOM 853 N N . VAL A 1 111 ? -9.075 23.961 20.912 1.00 68.88 111 VAL A N 1
ATOM 854 C CA . VAL A 1 111 ? -9.666 24.796 19.855 1.00 68.88 111 VAL A CA 1
ATOM 855 C C . VAL A 1 111 ? -11.082 25.234 20.233 1.00 68.88 111 VAL A C 1
ATOM 857 O O . VAL A 1 111 ? -11.412 26.411 20.085 1.00 68.88 111 VAL A O 1
ATOM 860 N N . GLU A 1 112 ? -11.904 24.334 20.780 1.00 66.44 112 GLU A N 1
ATOM 861 C CA . GLU A 1 112 ? -13.281 24.653 21.182 1.00 66.44 112 GLU A CA 1
ATOM 862 C C . GLU A 1 112 ? -13.332 25.643 22.362 1.00 66.44 112 GLU A C 1
ATOM 864 O O . GLU A 1 112 ? -14.204 26.513 22.415 1.00 66.44 112 GLU A O 1
ATOM 869 N N . HIS A 1 113 ? -12.364 25.575 23.283 1.00 74.06 113 HIS A N 1
ATOM 870 C CA . HIS A 1 113 ? -12.321 26.426 24.480 1.00 74.06 113 HIS A CA 1
ATOM 871 C C . HIS A 1 113 ? -11.371 27.631 24.376 1.00 74.06 113 HIS A C 1
ATOM 873 O O . HIS A 1 113 ? -11.186 28.339 25.371 1.00 74.06 113 HIS A O 1
ATOM 879 N N . GLY A 1 114 ? -10.768 27.880 23.207 1.00 57.19 114 GLY A N 1
ATOM 880 C CA . GLY A 1 114 ? -9.881 29.024 22.966 1.00 57.19 114 GLY A CA 1
ATOM 881 C C . GLY A 1 114 ? -8.664 29.078 23.896 1.00 57.19 114 GLY A C 1
ATOM 882 O O . GLY A 1 114 ? -8.221 30.168 24.264 1.00 57.19 114 GLY A O 1
ATOM 883 N N . LYS A 1 115 ? -8.154 27.919 24.331 1.00 58.53 115 LYS A N 1
ATOM 884 C CA . LYS A 1 115 ? -6.955 27.826 25.173 1.00 58.53 115 LYS A CA 1
ATOM 885 C C . LYS A 1 115 ? -5.729 27.584 24.304 1.00 58.53 115 LYS A C 1
ATOM 887 O O . LYS A 1 115 ? -5.744 26.744 23.413 1.00 58.53 115 LYS A O 1
ATOM 892 N N . GLU A 1 116 ? -4.659 28.307 24.604 1.00 55.72 116 GLU A N 1
ATOM 893 C CA . GLU A 1 116 ? -3.343 28.099 24.005 1.00 55.72 116 GLU A CA 1
ATOM 894 C C . GLU A 1 116 ? -2.875 26.665 24.305 1.00 55.72 116 GLU A C 1
ATOM 896 O O . GLU A 1 116 ? -2.955 26.223 25.459 1.00 55.72 116 GLU A O 1
ATOM 901 N N . LEU A 1 117 ? -2.457 25.918 23.270 1.00 54.47 117 LEU A N 1
ATOM 902 C CA . LEU A 1 117 ? -1.974 24.546 23.444 1.00 54.47 117 LEU A CA 1
ATOM 903 C C . LEU A 1 117 ? -0.837 24.550 24.479 1.00 54.47 117 LEU A C 1
ATOM 905 O O . LEU A 1 117 ? 0.061 25.393 24.384 1.00 54.47 117 LEU A O 1
ATOM 909 N N . PRO A 1 118 ? -0.833 23.630 25.461 1.00 49.16 118 PRO A N 1
ATOM 910 C CA . PRO A 1 118 ? 0.292 23.513 26.373 1.00 49.16 118 PRO A CA 1
ATOM 911 C C . PRO A 1 118 ? 1.563 23.265 25.557 1.00 49.16 118 PRO A C 1
ATOM 913 O O . PRO A 1 118 ? 1.620 22.308 24.785 1.00 49.16 118 PRO A O 1
ATOM 916 N N . ALA A 1 119 ? 2.570 24.127 25.719 1.00 45.69 119 ALA A N 1
ATOM 917 C CA . ALA A 1 119 ? 3.893 23.907 25.147 1.00 45.69 119 ALA A CA 1
ATOM 918 C C . ALA A 1 119 ? 4.369 22.488 25.499 1.00 45.69 119 ALA A C 1
ATOM 920 O O . ALA A 1 119 ? 4.205 22.076 26.649 1.00 45.69 119 ALA A O 1
ATOM 921 N N . GLU A 1 120 ? 4.922 21.764 24.515 1.00 50.06 120 GLU A N 1
ATOM 922 C CA . GLU A 1 120 ? 5.461 20.397 24.624 1.00 50.06 120 GLU A CA 1
ATOM 923 C C . GLU A 1 120 ? 6.335 20.238 25.880 1.00 50.06 120 GLU A C 1
ATOM 925 O O . GLU A 1 120 ? 7.550 20.446 25.873 1.00 50.06 120 GLU A O 1
ATOM 930 N N . GLU A 1 121 ? 5.714 19.869 26.999 1.00 41.31 121 GLU A N 1
ATOM 931 C CA . GLU A 1 121 ? 6.431 19.582 28.227 1.00 41.31 121 GLU A CA 1
ATOM 932 C C . GLU A 1 121 ? 6.878 18.123 28.133 1.00 41.31 121 GLU A C 1
ATOM 934 O O . GLU A 1 121 ? 6.089 17.187 28.292 1.00 41.31 121 GLU A O 1
ATOM 939 N N . HIS A 1 122 ? 8.161 17.933 27.811 1.00 48.97 122 HIS A N 1
ATOM 940 C CA . HIS A 1 122 ? 8.853 16.647 27.801 1.00 48.97 122 HIS A CA 1
ATOM 941 C C . HIS A 1 122 ? 8.645 15.891 29.126 1.00 48.97 122 HIS A C 1
ATOM 943 O O . HIS A 1 122 ? 9.459 15.962 30.045 1.00 48.97 122 HIS A O 1
ATOM 949 N N . ARG A 1 123 ? 7.577 15.095 29.214 1.00 39.00 123 ARG A N 1
ATOM 950 C CA . ARG A 1 123 ? 7.429 14.049 30.228 1.00 39.00 123 ARG A CA 1
ATOM 951 C C . ARG A 1 123 ? 7.914 12.735 29.644 1.00 39.00 123 ARG A C 1
ATOM 953 O O . ARG A 1 123 ? 7.245 12.072 28.855 1.00 39.00 123 ARG A O 1
ATOM 960 N N . THR A 1 124 ? 9.142 12.400 30.008 1.00 47.06 124 THR A N 1
ATOM 961 C CA . THR A 1 124 ? 9.776 11.112 29.768 1.00 47.06 124 THR A CA 1
ATOM 962 C C . THR A 1 124 ? 9.191 10.068 30.716 1.00 47.06 124 THR A C 1
ATOM 964 O O . THR A 1 124 ? 9.288 10.200 31.932 1.00 47.06 124 THR A O 1
ATOM 967 N N . ASN A 1 125 ? 8.541 9.054 30.143 1.00 43.91 125 ASN A N 1
ATOM 968 C CA . ASN A 1 125 ? 8.705 7.618 30.418 1.00 43.91 125 ASN A CA 1
ATOM 969 C C . ASN A 1 125 ? 7.573 6.882 29.672 1.00 43.91 125 ASN A C 1
ATOM 971 O O . ASN A 1 125 ? 6.406 7.108 29.963 1.00 43.91 125 ASN A O 1
ATOM 975 N N . ASP A 1 126 ? 7.940 6.055 28.686 1.00 49.75 126 ASP A N 1
ATOM 976 C CA . ASP A 1 126 ? 7.082 5.351 27.705 1.00 49.75 126 ASP A CA 1
ATOM 977 C C . ASP A 1 126 ? 6.532 6.158 26.503 1.00 49.75 126 ASP A C 1
ATOM 979 O O . ASP A 1 126 ? 5.458 5.859 25.981 1.00 49.75 126 ASP A O 1
ATOM 983 N N . LYS A 1 127 ? 7.295 7.120 25.950 1.00 58.34 127 LYS A N 1
ATOM 984 C CA . LYS A 1 127 ? 7.016 7.603 24.578 1.00 58.34 127 LYS A CA 1
ATOM 985 C C . LYS A 1 127 ? 7.354 6.481 23.581 1.00 58.34 127 LYS A C 1
ATOM 987 O O . LYS A 1 127 ? 8.516 6.113 23.411 1.00 58.34 127 LYS A O 1
ATOM 992 N N . VAL A 1 128 ? 6.330 5.916 22.942 1.00 61.91 128 VAL A N 1
ATOM 993 C CA . VAL A 1 128 ? 6.479 5.084 21.740 1.00 61.91 128 VAL A CA 1
ATOM 994 C C . VAL A 1 128 ? 7.143 5.953 20.675 1.00 61.91 128 VAL A C 1
ATOM 996 O O . VAL A 1 128 ? 6.555 6.936 20.230 1.00 61.91 128 VAL A O 1
ATOM 999 N N . ASP A 1 129 ? 8.380 5.615 20.320 1.00 70.94 129 ASP A N 1
ATOM 1000 C CA . ASP A 1 129 ? 9.185 6.349 19.343 1.00 70.94 129 ASP A CA 1
ATOM 1001 C C . ASP A 1 129 ? 8.642 6.076 17.931 1.00 70.94 129 ASP A C 1
ATOM 1003 O O . ASP A 1 129 ? 8.969 5.071 17.286 1.00 70.94 129 ASP A O 1
ATOM 1007 N N . HIS A 1 130 ? 7.716 6.932 17.504 1.00 77.94 130 HIS A N 1
ATOM 1008 C CA . HIS A 1 130 ? 7.123 6.925 16.177 1.00 77.94 130 HIS A CA 1
ATOM 1009 C C . HIS A 1 130 ? 7.530 8.201 15.446 1.00 77.94 130 HIS A C 1
ATOM 1011 O O . HIS A 1 130 ? 7.562 9.290 16.012 1.00 77.94 130 HIS A O 1
ATOM 1017 N N . LEU A 1 131 ? 7.858 8.034 14.175 1.00 86.00 131 LEU A N 1
ATOM 1018 C CA . LEU A 1 131 ? 8.282 9.088 13.279 1.00 86.00 131 LEU A CA 1
ATOM 1019 C C . LEU A 1 131 ? 7.133 9.393 12.323 1.00 86.00 131 LEU A C 1
ATOM 1021 O O . LEU A 1 131 ? 6.713 8.519 11.564 1.00 86.00 131 LEU A O 1
ATOM 1025 N N . THR A 1 132 ? 6.627 10.619 12.366 1.00 89.56 132 THR A N 1
ATOM 1026 C CA . THR A 1 132 ? 5.625 11.096 11.409 1.00 89.56 132 THR A CA 1
ATOM 1027 C C . THR A 1 132 ? 6.317 11.531 10.119 1.00 89.56 132 THR A C 1
ATOM 1029 O O . THR A 1 132 ? 7.347 12.205 10.139 1.00 89.56 132 THR A O 1
ATOM 1032 N N . LYS A 1 133 ? 5.765 11.090 8.994 1.00 93.06 133 LYS A N 1
ATOM 1033 C CA . LYS A 1 133 ? 6.226 11.330 7.625 1.00 93.06 133 LYS A CA 1
ATOM 1034 C C . LYS A 1 133 ? 5.015 11.645 6.749 1.00 93.06 133 LYS A C 1
ATOM 1036 O O . LYS A 1 133 ? 3.878 11.538 7.203 1.00 93.06 133 LYS A O 1
ATOM 1041 N N . CYS A 1 134 ? 5.250 12.013 5.498 1.00 96.25 134 CYS A N 1
ATOM 1042 C CA . CYS A 1 134 ? 4.189 12.255 4.528 1.00 96.25 134 CYS A CA 1
ATOM 1043 C C . CYS A 1 134 ? 4.147 11.120 3.510 1.00 96.25 134 CYS A C 1
ATOM 1045 O O . CYS A 1 134 ? 5.149 10.820 2.861 1.00 96.25 134 CYS A O 1
ATOM 1047 N N . CYS A 1 135 ? 2.987 10.488 3.370 1.00 97.25 135 CYS A N 1
ATOM 1048 C CA . CYS A 1 135 ? 2.743 9.423 2.414 1.00 97.25 135 CYS A CA 1
ATOM 1049 C C . CYS A 1 135 ? 1.893 9.947 1.257 1.00 97.25 135 CYS A C 1
ATOM 1051 O O . CYS A 1 135 ? 0.784 10.436 1.459 1.00 97.25 135 CYS A O 1
ATOM 1053 N N . TYR A 1 136 ? 2.389 9.812 0.030 1.00 97.25 136 TYR A N 1
ATOM 1054 C CA . TYR A 1 136 ? 1.716 10.293 -1.178 1.00 97.25 136 TYR A CA 1
ATOM 1055 C C . TYR A 1 136 ? 1.786 9.265 -2.310 1.00 97.25 136 TYR A C 1
ATOM 1057 O O . TYR A 1 136 ? 2.598 8.338 -2.289 1.00 97.25 136 TYR A O 1
ATOM 1065 N N . GLY A 1 137 ? 0.928 9.428 -3.314 1.00 96.56 137 GLY A N 1
ATOM 1066 C CA . GLY A 1 137 ? 0.852 8.552 -4.482 1.00 96.56 137 GLY A CA 1
ATOM 1067 C C . GLY A 1 137 ? -0.573 8.087 -4.752 1.00 96.56 137 GLY A C 1
ATOM 1068 O O . GLY A 1 137 ? -1.486 8.361 -3.976 1.00 96.56 137 GLY A O 1
ATOM 1069 N N . LEU A 1 138 ? -0.751 7.340 -5.846 1.00 95.44 138 LEU A N 1
ATOM 1070 C CA . LEU A 1 138 ? -2.079 6.967 -6.349 1.00 95.44 138 LEU A CA 1
ATOM 1071 C C . LEU A 1 138 ? -2.965 6.306 -5.281 1.00 95.44 138 LEU A C 1
ATOM 1073 O O . LEU A 1 138 ? -4.157 6.579 -5.206 1.00 95.44 138 LEU A O 1
ATOM 1077 N N . THR A 1 139 ? -2.401 5.426 -4.454 1.00 96.31 139 THR A N 1
ATOM 1078 C CA . THR A 1 139 ? -3.183 4.715 -3.435 1.00 96.31 139 THR A CA 1
ATOM 1079 C C . THR A 1 139 ? -3.557 5.614 -2.257 1.00 96.31 139 THR A C 1
ATOM 1081 O O . THR A 1 139 ? -4.607 5.400 -1.656 1.00 96.31 139 THR A O 1
ATOM 1084 N N . MET A 1 140 ? -2.724 6.603 -1.927 1.00 97.00 140 MET A N 1
ATOM 1085 C CA . MET A 1 140 ? -2.994 7.553 -0.841 1.00 97.00 140 MET A CA 1
ATOM 1086 C C . MET A 1 140 ? -4.091 8.542 -1.246 1.00 97.00 140 MET A C 1
ATOM 1088 O O . MET A 1 140 ? -4.999 8.785 -0.462 1.00 97.00 140 MET A O 1
ATOM 1092 N N . ASP A 1 141 ? -4.081 9.000 -2.501 1.00 95.81 141 ASP A N 1
ATOM 1093 C CA . ASP A 1 141 ? -5.142 9.858 -3.044 1.00 95.81 141 ASP A CA 1
ATOM 1094 C C . ASP A 1 141 ? -6.493 9.120 -3.091 1.00 95.81 141 ASP A C 1
ATOM 1096 O O . ASP A 1 141 ? -7.544 9.687 -2.803 1.00 95.81 141 ASP A O 1
ATOM 1100 N N . ILE A 1 142 ? -6.488 7.827 -3.442 1.00 95.69 142 ILE A N 1
ATOM 1101 C CA . ILE A 1 142 ? -7.702 6.994 -3.411 1.00 95.69 142 ILE A CA 1
ATOM 1102 C C . ILE A 1 142 ? -8.213 6.825 -1.974 1.00 95.69 142 ILE A C 1
ATOM 1104 O O . ILE A 1 142 ? -9.421 6.887 -1.758 1.00 95.69 142 ILE A O 1
ATOM 1108 N N . LEU A 1 143 ? -7.322 6.611 -1.000 1.00 96.44 143 LEU A N 1
ATOM 1109 C CA . LEU A 1 143 ? -7.698 6.505 0.412 1.00 96.44 143 LEU A CA 1
ATOM 1110 C C . LEU A 1 143 ? -8.383 7.786 0.904 1.00 96.44 143 LEU A C 1
ATOM 1112 O O . LEU A 1 143 ? -9.450 7.689 1.501 1.00 96.44 143 LEU A O 1
ATOM 1116 N N . ASP A 1 144 ? -7.808 8.956 0.618 1.00 95.88 144 ASP A N 1
ATOM 1117 C CA . ASP A 1 144 ? -8.364 10.251 1.034 1.00 95.88 144 ASP A CA 1
ATOM 1118 C C . ASP A 1 144 ? -9.765 10.491 0.446 1.00 95.88 144 ASP A C 1
ATOM 1120 O O . ASP A 1 144 ? -10.724 10.811 1.152 1.00 95.88 144 ASP A O 1
ATOM 1124 N N . ASN A 1 145 ? -9.924 10.223 -0.854 1.00 95.75 145 ASN A N 1
ATOM 1125 C CA . ASN A 1 145 ? -11.219 10.340 -1.524 1.00 95.75 145 ASN A CA 1
ATOM 1126 C C . ASN A 1 145 ? -12.263 9.367 -0.948 1.00 95.75 145 ASN A C 1
ATOM 1128 O O . ASN A 1 145 ? -13.406 9.746 -0.720 1.00 95.75 145 ASN A O 1
ATOM 1132 N N . ILE A 1 146 ? -11.882 8.118 -0.669 1.00 94.88 146 ILE A N 1
ATOM 1133 C CA . ILE A 1 146 ? -12.807 7.128 -0.098 1.00 94.88 146 ILE A CA 1
ATOM 1134 C C . ILE A 1 146 ? -13.181 7.485 1.345 1.00 94.88 146 ILE A C 1
ATOM 1136 O O . ILE A 1 146 ? -14.336 7.322 1.734 1.00 94.88 146 ILE A O 1
ATOM 1140 N N . ALA A 1 147 ? -12.227 7.975 2.136 1.00 94.69 147 ALA A N 1
ATOM 1141 C CA . ALA A 1 147 ? -12.470 8.403 3.509 1.00 94.69 147 ALA A CA 1
ATOM 1142 C C . ALA A 1 147 ? -13.446 9.583 3.573 1.00 94.69 147 ALA A C 1
ATOM 1144 O O . ALA A 1 147 ? -14.390 9.559 4.365 1.00 94.69 147 ALA A O 1
ATOM 1145 N N . THR A 1 148 ? -13.271 10.572 2.694 1.00 93.19 148 THR A N 1
ATOM 1146 C CA . THR A 1 148 ? -14.158 11.741 2.604 1.00 93.19 148 THR A CA 1
ATOM 1147 C C . THR A 1 148 ? -15.550 11.387 2.076 1.00 93.19 148 THR A C 1
ATOM 1149 O O . THR A 1 148 ? -16.539 11.881 2.613 1.00 93.19 148 THR A O 1
ATOM 1152 N N . GLU A 1 149 ? -15.656 10.499 1.084 1.00 94.75 149 GLU A N 1
ATOM 1153 C CA . GLU A 1 149 ? -16.944 10.065 0.524 1.00 94.75 149 GLU A CA 1
ATOM 1154 C C . GLU A 1 149 ? -17.752 9.198 1.504 1.00 94.75 149 GLU A C 1
ATOM 1156 O O . GLU A 1 149 ? -18.972 9.339 1.603 1.00 94.75 149 GLU A O 1
ATOM 1161 N N . LEU A 1 150 ? -17.081 8.318 2.255 1.00 91.19 150 LEU A N 1
ATOM 1162 C CA . LEU A 1 150 ? -17.727 7.424 3.221 1.00 91.19 150 LEU A CA 1
ATOM 1163 C C . LEU A 1 150 ? -17.830 8.013 4.638 1.00 91.19 150 LEU A C 1
ATOM 1165 O O . LEU A 1 150 ? -18.527 7.442 5.476 1.00 91.19 150 LEU A O 1
ATOM 1169 N N . GLY A 1 151 ? -17.173 9.141 4.911 1.00 89.50 151 GLY A N 1
ATOM 1170 C CA . GLY A 1 151 ? -17.260 9.858 6.184 1.00 89.50 151 GLY A CA 1
ATOM 1171 C C . GLY A 1 151 ? -16.585 9.144 7.358 1.00 89.50 151 GLY A C 1
ATOM 1172 O O . GLY A 1 151 ? -17.115 9.177 8.469 1.00 89.50 151 GLY A O 1
ATOM 1173 N N . PHE A 1 152 ? -15.440 8.494 7.130 1.00 90.06 152 PHE A N 1
ATOM 1174 C CA . PHE A 1 152 ? -14.646 7.878 8.198 1.00 90.06 152 PHE A CA 1
ATOM 1175 C C . PHE A 1 152 ? -13.281 8.544 8.361 1.00 90.06 152 PHE A C 1
ATOM 1177 O O . PHE A 1 152 ? -12.720 9.101 7.422 1.00 90.06 152 PHE A O 1
ATOM 1184 N N . GLU A 1 153 ? -12.723 8.430 9.561 1.00 90.88 153 GLU A N 1
ATOM 1185 C CA . GLU A 1 153 ? -11.369 8.882 9.871 1.00 90.88 153 GLU A CA 1
ATOM 1186 C C . GLU A 1 153 ? -10.407 7.708 9.898 1.00 90.88 153 GLU A C 1
ATOM 1188 O O . GLU A 1 153 ? -10.801 6.552 10.088 1.00 90.88 153 GLU A O 1
ATOM 1193 N N . PHE A 1 154 ? -9.121 7.991 9.731 1.00 93.00 154 PHE A N 1
ATOM 1194 C CA . PHE A 1 154 ? -8.116 6.950 9.777 1.00 93.00 154 PHE A CA 1
ATOM 1195 C C . PHE A 1 154 ? -6.782 7.432 10.328 1.00 93.00 154 PHE A C 1
ATOM 1197 O O . PHE A 1 154 ? -6.374 8.575 10.142 1.00 93.00 154 PHE A O 1
ATOM 1204 N N . HIS A 1 155 ? -6.060 6.496 10.935 1.00 92.19 155 HIS A N 1
ATOM 1205 C CA . HIS A 1 155 ? -4.651 6.654 11.246 1.00 92.19 155 HIS A CA 1
ATOM 1206 C C . HIS A 1 155 ? -3.833 5.756 10.323 1.00 92.19 155 HIS A C 1
ATOM 1208 O O . HIS A 1 155 ? -3.971 4.527 10.335 1.00 92.19 155 HIS A O 1
ATOM 1214 N N . LEU A 1 156 ? -2.977 6.381 9.519 1.00 94.81 156 LEU A N 1
ATOM 1215 C CA . LEU A 1 156 ? -2.161 5.713 8.516 1.00 94.81 156 LEU A CA 1
ATOM 1216 C C . LEU A 1 156 ? -0.775 5.380 9.075 1.00 94.81 156 LEU A C 1
ATOM 1218 O O . LEU A 1 156 ? -0.092 6.236 9.640 1.00 94.81 156 LEU A O 1
ATOM 1222 N N . TYR A 1 157 ? -0.322 4.144 8.876 1.00 94.31 157 TYR A N 1
ATOM 1223 C CA . TYR A 1 157 ? 1.031 3.743 9.248 1.00 94.31 157 TYR A CA 1
ATOM 1224 C C . TYR A 1 157 ? 1.678 2.818 8.217 1.00 94.31 157 TYR A C 1
ATOM 1226 O O . TYR A 1 157 ? 1.012 2.051 7.515 1.00 94.31 157 TYR A O 1
ATOM 1234 N N . ILE A 1 158 ? 3.005 2.889 8.138 1.00 93.69 158 ILE A N 1
ATOM 1235 C CA . ILE A 1 158 ? 3.808 2.031 7.267 1.00 93.69 158 ILE A CA 1
ATOM 1236 C C . ILE A 1 158 ? 4.146 0.745 8.022 1.00 93.69 158 ILE A C 1
ATOM 1238 O O . ILE A 1 158 ? 4.623 0.779 9.160 1.00 93.69 158 ILE A O 1
ATOM 1242 N N . VAL A 1 159 ? 3.919 -0.398 7.377 1.00 93.31 159 VAL A N 1
ATOM 1243 C CA . VAL A 1 159 ? 4.225 -1.714 7.942 1.00 93.31 159 VAL A CA 1
ATOM 1244 C C . VAL A 1 159 ? 5.701 -1.826 8.342 1.00 93.31 159 VAL A C 1
ATOM 1246 O O . VAL A 1 159 ? 6.602 -1.456 7.590 1.00 93.31 159 VAL A O 1
ATOM 1249 N N . GLN A 1 160 ? 5.961 -2.372 9.534 1.00 87.56 160 GLN A N 1
ATOM 1250 C CA . GLN A 1 160 ? 7.298 -2.370 10.137 1.00 87.56 160 GLN A CA 1
ATOM 1251 C C . GLN A 1 160 ? 8.342 -3.162 9.335 1.00 87.56 160 GLN A C 1
ATOM 1253 O O . GLN A 1 160 ? 9.511 -2.788 9.308 1.00 87.56 160 GLN A O 1
ATOM 1258 N N . ASP A 1 161 ? 7.947 -4.286 8.736 1.00 88.50 161 ASP A N 1
ATOM 1259 C CA . ASP A 1 161 ? 8.855 -5.162 7.994 1.00 88.50 161 ASP A CA 1
ATOM 1260 C C . ASP A 1 161 ? 8.935 -4.822 6.497 1.00 88.50 161 ASP A C 1
ATOM 1262 O O . ASP A 1 161 ? 9.595 -5.553 5.766 1.00 88.50 161 ASP A O 1
ATOM 1266 N N . GLU A 1 162 ? 8.269 -3.748 6.050 1.00 90.69 162 GLU A N 1
ATOM 1267 C CA . GLU A 1 162 ? 8.172 -3.302 4.648 1.00 90.69 162 GLU A CA 1
ATOM 1268 C C . GLU A 1 162 ? 7.654 -4.372 3.668 1.00 90.69 162 GLU A C 1
ATOM 1270 O O . GLU A 1 162 ? 7.820 -4.270 2.452 1.00 90.69 162 GLU A O 1
ATOM 1275 N N . MET A 1 163 ? 7.003 -5.424 4.171 1.00 94.06 163 MET A N 1
ATOM 1276 C CA . MET A 1 163 ? 6.545 -6.538 3.347 1.00 94.06 163 MET A CA 1
ATOM 1277 C C . MET A 1 163 ? 5.045 -6.435 3.061 1.00 94.06 163 MET A C 1
ATOM 1279 O O . MET A 1 163 ? 4.236 -6.007 3.878 1.00 94.06 163 MET A O 1
ATOM 1283 N N . PHE A 1 164 ? 4.625 -6.938 1.901 1.00 95.00 164 PHE A N 1
ATOM 1284 C CA . PHE A 1 164 ? 3.201 -7.021 1.541 1.00 95.00 164 PHE A CA 1
ATOM 1285 C C . PHE A 1 164 ? 2.490 -8.225 2.163 1.00 95.00 164 PHE A C 1
ATOM 1287 O O . PHE A 1 164 ? 1.271 -8.251 2.276 1.00 95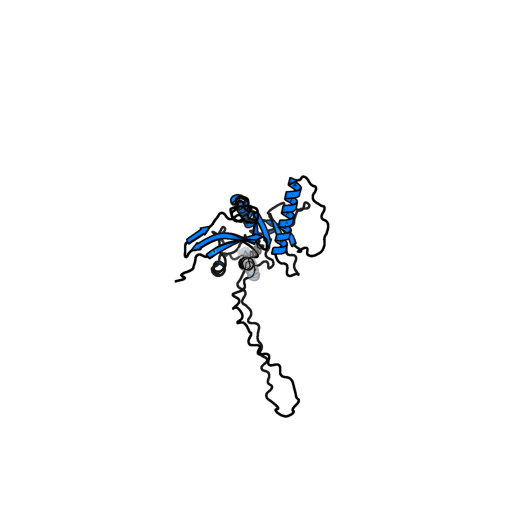.00 164 PHE A O 1
ATOM 1294 N N . GLY A 1 165 ? 3.253 -9.248 2.542 1.00 93.25 165 GLY A N 1
ATOM 1295 C CA . GLY A 1 165 ? 2.758 -10.437 3.220 1.00 93.25 165 GLY A CA 1
ATOM 1296 C C . GLY A 1 165 ? 2.815 -11.710 2.388 1.00 93.25 165 GLY A C 1
ATOM 1297 O O . GLY A 1 165 ? 2.089 -11.901 1.404 1.00 93.25 165 GLY A O 1
ATOM 1298 N N . GLY A 1 166 ? 3.710 -12.598 2.814 1.00 92.44 166 GLY A N 1
ATOM 1299 C CA . GLY A 1 166 ? 3.901 -13.949 2.311 1.00 92.44 166 GLY A CA 1
ATOM 1300 C C . GLY A 1 166 ? 3.770 -14.979 3.434 1.00 92.44 166 GLY A C 1
ATOM 1301 O O . GLY A 1 166 ? 4.019 -14.696 4.607 1.00 92.44 166 GLY A O 1
ATOM 1302 N N . LYS A 1 167 ? 3.381 -16.208 3.072 1.00 90.00 167 LYS A N 1
ATOM 1303 C CA . LYS A 1 167 ? 3.311 -17.325 4.024 1.00 90.00 167 LYS A CA 1
ATOM 1304 C C . LYS A 1 167 ? 4.732 -17.685 4.470 1.00 90.00 167 LYS A C 1
ATOM 1306 O O . LYS A 1 167 ? 5.514 -18.230 3.688 1.00 90.00 167 LYS A O 1
ATOM 1311 N N . GLN A 1 168 ? 5.062 -17.429 5.732 1.00 83.81 168 GLN A N 1
ATOM 1312 C CA . GLN A 1 168 ? 6.315 -17.883 6.322 1.00 83.81 168 GLN A CA 1
ATOM 1313 C C . GLN A 1 168 ? 6.224 -19.388 6.586 1.00 83.81 168 GLN A C 1
ATOM 1315 O O . GLN A 1 168 ? 5.352 -19.871 7.316 1.00 83.81 168 GLN A O 1
ATOM 1320 N N . LYS A 1 169 ? 7.150 -20.155 6.004 1.00 74.19 169 LYS A N 1
ATOM 1321 C CA . LYS A 1 169 ? 7.346 -21.549 6.401 1.00 74.19 169 LYS A CA 1
ATOM 1322 C C . LYS A 1 169 ? 7.956 -21.529 7.795 1.00 74.19 169 LYS A C 1
ATOM 1324 O O . LYS A 1 169 ? 9.061 -21.027 7.974 1.00 74.19 169 LYS A O 1
ATOM 1329 N N . MET A 1 170 ? 7.249 -22.080 8.779 1.00 62.47 170 MET A N 1
ATOM 1330 C CA . MET A 1 170 ? 7.851 -22.371 10.077 1.00 62.47 170 MET A CA 1
ATOM 1331 C C . MET A 1 170 ? 9.030 -23.306 9.808 1.00 62.47 170 MET A C 1
ATOM 1333 O O . MET A 1 170 ? 8.820 -24.466 9.444 1.00 62.47 170 MET A O 1
ATOM 1337 N N . SER A 1 171 ? 10.260 -22.791 9.907 1.00 50.66 171 SER A N 1
ATOM 1338 C CA . SER A 1 171 ? 11.444 -23.639 9.857 1.00 50.66 171 SER A CA 1
ATOM 1339 C C . SER A 1 171 ? 11.241 -24.700 10.927 1.00 50.66 171 SER A C 1
ATOM 1341 O O . SER A 1 171 ? 11.024 -24.374 12.097 1.00 50.66 171 SER A O 1
ATOM 1343 N N . LYS A 1 172 ? 11.213 -25.973 10.520 1.00 47.59 172 LYS A N 1
ATOM 1344 C CA . LYS A 1 172 ? 11.306 -27.080 11.465 1.00 47.59 172 LYS A CA 1
ATOM 1345 C C . LYS A 1 172 ? 12.685 -26.924 12.091 1.00 47.59 172 LYS A C 1
ATOM 1347 O O . LYS A 1 172 ? 13.657 -27.419 11.531 1.00 47.59 172 LYS A O 1
ATOM 1352 N N . SER A 1 173 ? 12.788 -26.173 13.186 1.00 41.72 173 SER A N 1
ATOM 1353 C CA . SER A 1 173 ? 14.029 -26.064 13.933 1.00 41.72 173 SER A CA 1
ATOM 1354 C C . SER A 1 173 ? 14.388 -27.477 14.356 1.00 41.72 173 SER A C 1
ATOM 1356 O O . SER A 1 173 ? 13.706 -28.089 15.179 1.00 41.72 173 SER A O 1
ATOM 1358 N N . VAL A 1 174 ? 15.399 -27.989 13.669 1.00 45.50 174 VAL A N 1
ATOM 1359 C CA . VAL A 1 174 ? 16.261 -29.111 13.982 1.00 45.50 174 VAL A CA 1
ATOM 1360 C C . VAL A 1 174 ? 16.199 -29.426 15.476 1.00 45.50 174 VAL A C 1
ATOM 1362 O O . VAL A 1 174 ? 16.924 -28.856 16.284 1.00 45.50 174 VAL A O 1
ATOM 1365 N N . TYR A 1 175 ? 15.335 -30.370 15.853 1.00 39.38 175 TYR A N 1
ATOM 1366 C CA . TYR A 1 175 ? 15.593 -31.176 17.035 1.00 39.38 175 TYR A CA 1
ATOM 1367 C C . TYR A 1 175 ? 16.701 -32.132 16.596 1.00 39.38 175 TYR A C 1
ATOM 1369 O O . TYR A 1 175 ? 16.448 -33.273 16.210 1.00 39.38 175 TYR A O 1
ATOM 1377 N N . SER A 1 176 ? 17.933 -31.613 16.545 1.00 39.25 176 SER A N 1
ATOM 1378 C CA . SER A 1 176 ? 19.127 -32.444 16.571 1.00 39.25 176 SER A CA 1
ATOM 1379 C C . SER A 1 176 ? 19.069 -33.153 17.912 1.00 39.25 176 SER A C 1
ATOM 1381 O O . SER A 1 176 ? 19.485 -32.639 18.946 1.00 39.25 176 SER A O 1
ATOM 1383 N N . ARG A 1 177 ? 18.426 -34.320 17.919 1.00 42.25 177 ARG A N 1
ATOM 1384 C CA . ARG A 1 177 ? 18.694 -35.320 18.934 1.00 42.25 177 ARG A CA 1
ATOM 1385 C C . ARG A 1 177 ? 20.143 -35.710 18.683 1.00 42.25 177 ARG A C 1
ATOM 1387 O O . ARG A 1 177 ? 20.414 -36.444 17.736 1.00 42.25 177 ARG A O 1
ATOM 1394 N N . SER A 1 178 ? 21.052 -35.204 19.508 1.00 39.75 178 SER A N 1
ATOM 1395 C CA . SER A 1 178 ? 22.368 -35.796 19.688 1.00 39.75 178 SER A CA 1
ATOM 1396 C C . SER A 1 178 ? 22.160 -37.246 20.133 1.00 39.75 178 SER A C 1
ATOM 1398 O O . SER A 1 178 ? 22.005 -37.545 21.313 1.00 39.75 178 SER A O 1
ATOM 1400 N N . ARG A 1 179 ? 22.060 -38.163 19.170 1.00 43.25 179 ARG A N 1
ATOM 1401 C CA . ARG A 1 179 ? 22.347 -39.577 19.389 1.00 43.25 179 ARG A CA 1
ATOM 1402 C C . ARG A 1 179 ? 23.843 -39.733 19.165 1.00 43.25 179 ARG A C 1
ATOM 1404 O O . ARG A 1 179 ? 24.268 -40.140 18.091 1.00 43.25 179 ARG A O 1
ATOM 1411 N N . VAL A 1 180 ? 24.621 -39.333 20.161 1.00 40.78 180 VAL A N 1
ATOM 1412 C CA . VAL A 1 180 ? 25.986 -39.824 20.326 1.00 40.78 180 VAL A CA 1
ATOM 1413 C C . VAL A 1 180 ? 25.962 -40.640 21.608 1.00 40.78 180 VAL A C 1
ATOM 1415 O O . VAL A 1 180 ? 25.377 -40.225 22.604 1.00 40.78 180 VAL A O 1
ATOM 1418 N N . ALA A 1 181 ? 26.445 -41.863 21.452 1.00 43.44 181 ALA A N 1
ATOM 1419 C CA . ALA A 1 181 ? 26.326 -43.011 22.324 1.00 43.44 181 ALA A CA 1
ATOM 1420 C C . ALA A 1 181 ? 26.746 -42.759 23.776 1.00 43.44 181 ALA A C 1
ATOM 1422 O O . ALA A 1 181 ? 27.794 -42.176 24.004 1.00 43.44 181 ALA A O 1
ATOM 1423 N N . ASP A 1 182 ? 25.982 -43.332 24.706 1.00 36.06 182 ASP A N 1
ATOM 1424 C CA . ASP A 1 182 ? 26.506 -43.849 25.970 1.00 36.06 182 ASP A CA 1
ATOM 1425 C C . ASP A 1 182 ? 25.865 -45.220 26.200 1.00 36.06 182 ASP A C 1
ATOM 1427 O O . ASP A 1 182 ? 24.829 -45.379 26.844 1.00 36.06 182 ASP A O 1
ATOM 1431 N N . GLU A 1 183 ? 26.473 -46.224 25.578 1.00 41.97 183 GLU A N 1
ATOM 1432 C CA . GLU A 1 183 ? 26.254 -47.634 25.875 1.00 41.97 183 GLU A CA 1
ATOM 1433 C C . GLU A 1 183 ? 27.582 -48.199 26.373 1.00 41.97 183 GLU A C 1
ATOM 1435 O O . GLU A 1 183 ? 28.260 -48.938 25.669 1.00 41.97 183 GLU A O 1
ATOM 1440 N N . PHE A 1 184 ? 27.999 -47.806 27.580 1.00 37.66 184 PHE A N 1
ATOM 1441 C CA . PHE A 1 184 ? 28.930 -48.616 28.358 1.00 37.66 184 PHE A CA 1
ATOM 1442 C C . PHE A 1 184 ? 28.941 -48.249 29.845 1.00 37.66 184 PHE A C 1
ATOM 1444 O O . PHE A 1 184 ? 28.967 -47.085 30.225 1.00 37.66 184 PHE A O 1
ATOM 1451 N N . SER A 1 185 ? 29.057 -49.294 30.664 1.00 32.59 185 SER A N 1
ATOM 1452 C CA . SER A 1 185 ? 29.419 -49.281 32.084 1.00 32.59 185 SER A CA 1
ATOM 1453 C C . SER A 1 185 ? 28.283 -49.159 33.106 1.00 32.59 185 SER A C 1
ATOM 1455 O O . SER A 1 185 ? 28.112 -48.178 33.824 1.00 32.59 185 SER A O 1
ATOM 1457 N N . SER A 1 186 ? 27.581 -50.280 33.281 1.00 35.53 186 SER A N 1
ATOM 1458 C CA . SER A 1 186 ? 27.094 -50.677 34.598 1.00 35.53 186 SER A CA 1
ATOM 1459 C C . SER A 1 186 ? 28.283 -51.018 35.511 1.00 35.53 186 SER A C 1
ATOM 1461 O O . SER A 1 186 ? 28.987 -51.992 35.229 1.00 35.53 186 SER A O 1
ATOM 1463 N N . LYS A 1 187 ? 28.467 -50.295 36.623 1.00 39.94 187 LYS A N 1
ATOM 1464 C CA . LYS A 1 187 ? 28.804 -50.863 37.948 1.00 39.94 187 LYS A CA 1
ATOM 1465 C C . LYS A 1 187 ? 28.973 -49.776 39.013 1.00 39.94 187 LYS A C 1
ATOM 1467 O O . LYS A 1 187 ? 29.795 -48.888 38.843 1.00 39.94 187 LYS A O 1
ATOM 1472 N N . ASN A 1 188 ? 28.289 -50.006 40.141 1.00 32.50 188 ASN A N 1
ATOM 1473 C CA . ASN A 1 188 ? 28.461 -49.405 41.475 1.00 32.50 188 ASN A CA 1
ATOM 1474 C C . ASN A 1 188 ? 28.184 -47.883 41.558 1.00 32.50 188 ASN A C 1
ATOM 1476 O O . ASN A 1 188 ? 28.553 -47.131 40.680 1.00 32.50 188 ASN A O 1
ATOM 1480 N N . GLN A 1 189 ? 27.525 -47.312 42.568 1.00 37.50 189 GLN A N 1
ATOM 1481 C CA . GLN A 1 189 ? 27.267 -47.727 43.946 1.00 37.50 189 GLN A CA 1
ATOM 1482 C C . GLN A 1 189 ? 26.108 -46.875 44.510 1.00 37.50 189 GLN A C 1
ATOM 1484 O O . GLN A 1 189 ? 25.831 -45.785 44.019 1.00 37.50 189 GLN A O 1
ATOM 1489 N N . ARG A 1 190 ? 25.425 -47.390 45.537 1.00 34.06 190 ARG A N 1
ATOM 1490 C CA . ARG A 1 190 ? 24.299 -46.758 46.249 1.00 34.06 190 ARG A CA 1
ATOM 1491 C C . ARG A 1 190 ? 24.683 -45.421 46.896 1.00 34.06 190 ARG A C 1
ATOM 1493 O O . ARG A 1 190 ? 25.633 -45.422 47.669 1.00 34.06 190 ARG A O 1
ATOM 1500 N N . THR A 1 191 ? 23.828 -44.403 46.767 1.00 34.16 191 THR A N 1
ATOM 1501 C CA . THR A 1 191 ? 23.523 -43.445 47.848 1.00 34.16 191 THR A CA 1
ATOM 1502 C C . THR A 1 191 ? 22.078 -42.928 47.745 1.00 34.16 191 THR A C 1
ATOM 1504 O O . THR A 1 191 ? 21.609 -42.452 46.719 1.00 34.16 191 THR A O 1
ATOM 1507 N N . THR A 1 192 ? 21.386 -43.169 48.851 1.00 32.06 192 THR A N 1
ATOM 1508 C CA . THR A 1 192 ? 20.188 -42.584 49.471 1.00 32.06 192 THR A CA 1
ATOM 1509 C C . THR A 1 192 ? 19.563 -41.276 48.946 1.00 32.06 192 THR A C 1
ATOM 1511 O O . THR A 1 192 ? 20.246 -40.284 48.728 1.00 32.06 192 THR A O 1
ATOM 1514 N N . ASP A 1 193 ? 18.221 -41.304 48.963 1.00 32.56 193 ASP A N 1
ATOM 1515 C CA . ASP A 1 193 ? 17.274 -40.248 49.370 1.00 32.56 193 ASP A CA 1
ATOM 1516 C C . ASP A 1 193 ? 16.998 -39.040 48.456 1.00 32.56 193 ASP A C 1
ATOM 1518 O O . ASP A 1 193 ? 17.749 -38.078 48.397 1.00 32.56 193 ASP A O 1
ATOM 1522 N N . PHE A 1 194 ? 15.816 -39.050 47.823 1.00 36.41 194 PHE A N 1
ATOM 1523 C CA . PH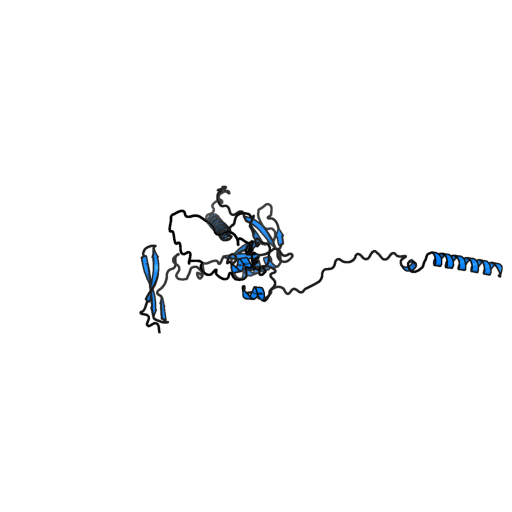E A 1 194 ? 14.684 -38.144 48.111 1.00 36.41 194 PHE A CA 1
ATOM 1524 C C . PHE A 1 194 ? 13.649 -38.269 46.979 1.00 36.41 194 PHE A C 1
ATOM 1526 O O . PHE A 1 194 ? 13.918 -37.989 45.811 1.00 36.41 194 PHE A O 1
ATOM 1533 N N . LYS A 1 195 ? 12.439 -38.732 47.315 1.00 41.78 195 LYS A N 1
ATOM 1534 C CA . LYS A 1 195 ? 11.308 -38.782 46.382 1.00 41.78 195 LYS A CA 1
ATOM 1535 C C . LYS A 1 195 ? 10.766 -37.371 46.156 1.00 41.78 195 LYS A C 1
ATOM 1537 O O . LYS A 1 195 ? 10.153 -36.816 47.059 1.00 41.78 195 LYS A O 1
ATOM 1542 N N . THR A 1 196 ? 10.790 -36.902 44.914 1.00 32.75 196 THR A N 1
ATOM 1543 C CA . THR A 1 196 ? 9.717 -36.058 44.369 1.00 32.75 196 THR A CA 1
ATOM 1544 C C . THR A 1 196 ? 9.324 -36.579 42.993 1.00 32.75 196 THR A C 1
ATOM 1546 O O . THR A 1 196 ? 9.892 -36.243 41.959 1.00 32.75 196 THR A O 1
ATOM 1549 N N . GLY A 1 197 ? 8.315 -37.451 42.989 1.00 37.12 197 GLY A N 1
ATOM 1550 C CA . GLY A 1 197 ? 7.587 -37.808 41.780 1.00 37.12 197 GLY A CA 1
ATOM 1551 C C . GLY A 1 197 ? 6.745 -36.622 41.323 1.00 37.12 197 GLY A C 1
ATOM 1552 O O . GLY A 1 197 ? 5.573 -36.528 41.674 1.00 37.12 197 GLY A O 1
ATOM 1553 N N . ALA A 1 198 ? 7.329 -35.727 40.532 1.00 40.50 198 ALA A N 1
ATOM 1554 C CA . ALA A 1 198 ? 6.570 -34.780 39.731 1.00 40.50 198 ALA A CA 1
ATOM 1555 C C . ALA A 1 198 ? 6.246 -35.450 38.389 1.00 40.50 198 ALA A C 1
ATOM 1557 O O . ALA A 1 198 ? 7.039 -35.450 37.451 1.00 40.50 198 ALA A O 1
ATOM 1558 N N . ASN A 1 199 ? 5.067 -36.072 38.324 1.00 43.41 199 ASN A N 1
ATOM 1559 C CA . ASN A 1 199 ? 4.429 -36.441 37.065 1.00 43.41 199 ASN A CA 1
ATOM 1560 C C . ASN A 1 199 ? 4.168 -35.156 36.264 1.00 43.41 199 ASN A C 1
ATOM 1562 O O . ASN A 1 199 ? 3.094 -34.568 36.391 1.00 43.41 199 ASN A O 1
ATOM 1566 N N . ASP A 1 200 ? 5.107 -34.725 35.421 1.00 48.28 200 ASP A N 1
ATOM 1567 C CA . ASP A 1 200 ? 4.836 -33.676 34.436 1.00 48.28 200 ASP A CA 1
ATOM 1568 C C . ASP A 1 200 ? 4.045 -34.268 33.259 1.00 48.28 200 ASP A C 1
ATOM 1570 O O . ASP A 1 200 ? 4.535 -34.521 32.158 1.00 48.28 200 ASP A O 1
ATOM 1574 N N . ARG A 1 201 ? 2.777 -34.572 33.545 1.00 49.56 201 ARG A N 1
ATOM 1575 C CA . ARG A 1 201 ? 1.759 -34.981 32.573 1.00 49.56 201 ARG A CA 1
ATOM 1576 C C . ARG A 1 201 ? 1.014 -33.778 31.993 1.00 49.56 201 ARG A C 1
ATOM 1578 O O . ARG A 1 201 ? -0.117 -33.930 31.547 1.00 49.56 201 ARG A O 1
ATOM 1585 N N . ASN A 1 202 ? 1.628 -32.593 31.958 1.00 49.75 202 ASN A N 1
ATOM 1586 C CA . ASN A 1 202 ? 0.960 -31.381 31.484 1.00 49.75 202 ASN A CA 1
ATOM 1587 C C . ASN A 1 202 ? 1.649 -30.716 30.289 1.00 49.75 202 ASN A C 1
ATOM 1589 O O . ASN A 1 202 ? 1.643 -29.494 30.133 1.00 49.75 202 ASN A O 1
ATOM 1593 N N . LYS A 1 203 ? 2.149 -31.519 29.344 1.00 49.38 203 LYS A N 1
ATOM 1594 C CA . LYS A 1 203 ? 2.436 -31.011 28.000 1.00 49.38 203 LYS A CA 1
ATOM 1595 C C . LYS A 1 203 ? 1.122 -30.869 27.229 1.00 49.38 203 LYS A C 1
ATOM 1597 O O . LYS A 1 203 ? 0.709 -31.777 26.511 1.00 49.38 203 LYS A O 1
ATOM 1602 N N . LYS A 1 204 ? 0.455 -29.719 27.402 1.00 48.62 204 LYS A N 1
ATOM 1603 C CA . LYS A 1 204 ? -0.698 -29.312 26.581 1.00 48.62 204 LYS A CA 1
ATOM 1604 C C . LYS A 1 204 ? -0.353 -29.547 25.102 1.00 48.62 204 LYS A C 1
ATOM 1606 O O . LYS A 1 204 ? 0.744 -29.153 24.690 1.00 48.62 204 LYS A O 1
ATOM 1611 N N . PRO A 1 205 ? -1.238 -30.164 24.296 1.00 48.28 205 PRO A N 1
ATOM 1612 C CA . PRO A 1 205 ? -0.991 -30.315 22.871 1.00 48.28 205 PRO A CA 1
ATOM 1613 C C . PRO A 1 205 ? -0.775 -28.916 22.299 1.00 48.28 205 PRO A C 1
ATOM 1615 O O . PRO A 1 205 ? -1.654 -28.056 22.375 1.00 48.28 205 PRO A O 1
ATOM 1618 N N . GLY A 1 206 ? 0.441 -28.658 21.812 1.00 47.03 206 GLY A N 1
ATOM 1619 C CA . GLY A 1 206 ? 0.780 -27.375 21.221 1.00 47.03 206 GLY A CA 1
ATOM 1620 C C . GLY A 1 206 ? -0.225 -27.095 20.115 1.00 47.03 206 GLY A C 1
ATOM 1621 O O . GLY A 1 206 ? -0.316 -27.879 19.169 1.00 47.03 206 GLY A O 1
ATOM 1622 N N . ARG A 1 207 ? -1.006 -26.014 20.259 1.00 50.84 207 ARG A N 1
ATOM 1623 C CA . ARG A 1 207 ? -1.878 -25.510 19.192 1.00 50.84 207 ARG A CA 1
ATOM 1624 C C . ARG A 1 207 ? -1.054 -25.538 17.912 1.00 50.84 207 ARG A C 1
ATOM 1626 O O . ARG A 1 207 ? 0.018 -24.929 17.884 1.00 50.84 207 ARG A O 1
ATOM 1633 N N . LYS A 1 208 ? -1.510 -26.280 16.896 1.00 48.44 208 LYS A N 1
ATOM 1634 C CA . LYS A 1 208 ? -0.906 -26.242 15.563 1.00 48.44 208 LYS A CA 1
ATOM 1635 C C . LYS A 1 208 ? -0.975 -24.783 15.126 1.00 48.44 208 LYS A C 1
ATOM 1637 O O . LYS A 1 208 ? -2.042 -24.310 14.751 1.00 48.44 208 LYS A O 1
ATOM 1642 N N . LYS A 1 209 ? 0.122 -24.041 15.298 1.00 61.91 209 LYS A N 1
ATOM 1643 C CA . LYS A 1 209 ? 0.193 -22.651 14.861 1.00 61.91 209 LYS A CA 1
ATOM 1644 C C . LYS A 1 209 ? 0.020 -22.709 13.352 1.00 61.91 209 LYS A C 1
ATOM 1646 O O . LYS A 1 209 ? 0.798 -23.388 12.679 1.00 61.91 209 LYS A O 1
ATOM 1651 N N . GLY A 1 210 ? -1.056 -22.096 12.867 1.00 65.56 210 GLY A N 1
ATOM 1652 C CA . GLY A 1 210 ? -1.307 -21.953 11.443 1.00 65.56 210 GLY A CA 1
ATOM 1653 C C . GLY A 1 210 ? -0.128 -21.263 10.746 1.00 65.56 210 GLY A C 1
ATOM 1654 O O . GLY A 1 210 ? 0.796 -20.782 11.412 1.00 65.56 210 GLY A O 1
ATOM 1655 N N . PRO A 1 211 ? -0.126 -21.233 9.407 1.00 71.75 211 PRO A N 1
ATOM 1656 C CA . PRO A 1 211 ? 0.896 -20.515 8.656 1.00 71.75 211 PRO A CA 1
ATOM 1657 C C . PRO A 1 211 ? 0.988 -19.070 9.160 1.00 71.75 211 PRO A C 1
ATOM 1659 O O . PRO A 1 211 ? -0.021 -18.373 9.245 1.00 71.75 211 PRO A O 1
ATOM 1662 N N . LYS A 1 212 ? 2.197 -18.639 9.532 1.00 88.12 212 LYS A N 1
ATOM 1663 C CA . LYS A 1 212 ? 2.440 -17.268 9.975 1.00 88.12 212 LYS A CA 1
ATOM 1664 C C . LYS A 1 212 ? 2.552 -16.376 8.743 1.00 88.12 212 LYS A C 1
ATOM 1666 O O . LYS A 1 212 ? 3.267 -16.716 7.801 1.00 88.12 212 LYS A O 1
ATOM 1671 N N . TRP A 1 213 ? 1.857 -15.252 8.767 1.00 92.62 213 TRP A N 1
ATOM 1672 C CA . TRP A 1 213 ? 1.967 -14.209 7.757 1.00 92.62 213 TRP A CA 1
ATOM 1673 C C . TRP A 1 213 ? 2.827 -13.072 8.287 1.00 92.62 213 TRP A C 1
ATOM 1675 O O . TRP A 1 213 ? 2.887 -12.839 9.494 1.00 92.62 213 TRP A O 1
ATOM 1685 N N . ASN A 1 214 ? 3.532 -12.416 7.379 1.00 92.75 214 ASN A N 1
ATOM 1686 C CA . ASN A 1 214 ? 4.267 -11.190 7.652 1.00 92.75 214 ASN A CA 1
ATOM 1687 C C . ASN A 1 214 ? 3.651 -10.032 6.865 1.00 92.75 214 ASN A C 1
ATOM 1689 O O . ASN A 1 214 ? 2.637 -10.234 6.190 1.00 92.75 214 ASN A O 1
ATOM 1693 N N . GLY A 1 215 ? 4.262 -8.855 6.921 1.00 93.81 215 GLY A N 1
ATOM 1694 C CA . GLY A 1 215 ? 3.801 -7.722 6.144 1.00 93.81 215 GLY A CA 1
ATOM 1695 C C . GLY A 1 215 ? 2.406 -7.237 6.492 1.00 93.81 215 GLY A C 1
ATOM 1696 O O . GLY A 1 215 ? 1.833 -7.591 7.522 1.00 93.81 215 GLY A O 1
ATOM 1697 N N . ILE A 1 216 ? 1.837 -6.497 5.544 1.00 96.06 216 ILE A N 1
ATOM 1698 C CA . ILE A 1 216 ? 0.457 -5.999 5.577 1.00 96.06 216 ILE A CA 1
ATOM 1699 C C . ILE A 1 216 ? -0.530 -7.111 5.956 1.00 96.06 216 ILE A C 1
ATOM 1701 O O . ILE A 1 216 ? -1.356 -6.944 6.846 1.00 96.06 216 ILE A O 1
ATOM 1705 N N . VAL A 1 217 ? -0.431 -8.277 5.308 1.00 96.31 217 VAL A N 1
ATOM 1706 C CA . VAL A 1 217 ? -1.330 -9.411 5.591 1.00 96.31 217 VAL A CA 1
ATOM 1707 C C . VAL A 1 217 ? -1.172 -9.906 7.034 1.00 96.31 217 VAL A C 1
ATOM 1709 O O . VAL A 1 217 ? -2.152 -10.300 7.658 1.00 96.31 217 VAL A O 1
ATOM 1712 N N . GLY A 1 218 ? 0.047 -9.893 7.575 1.00 93.44 218 GLY A N 1
ATOM 1713 C CA . GLY A 1 218 ? 0.308 -10.236 8.971 1.00 93.44 218 GLY A CA 1
ATOM 1714 C C . GLY A 1 218 ? -0.402 -9.293 9.939 1.00 93.44 218 GLY A C 1
ATOM 1715 O O . GLY A 1 218 ? -1.066 -9.779 10.853 1.00 93.44 218 GLY A O 1
ATOM 1716 N N . ASP A 1 219 ? -0.310 -7.987 9.688 1.00 92.50 219 ASP A N 1
ATOM 1717 C CA . ASP A 1 219 ? -0.914 -6.935 10.512 1.00 92.50 219 ASP A CA 1
ATOM 1718 C C . ASP A 1 219 ? -2.448 -6.965 10.492 1.00 92.50 219 ASP A C 1
ATOM 1720 O O . ASP A 1 219 ? -3.084 -6.771 11.530 1.00 92.50 219 ASP A O 1
ATOM 1724 N N . LEU A 1 220 ? -3.044 -7.272 9.336 1.00 94.38 220 LEU A N 1
ATOM 1725 C CA . LEU A 1 220 ? -4.491 -7.469 9.209 1.00 94.38 220 LEU A CA 1
ATOM 1726 C C . LEU A 1 220 ? -4.960 -8.694 10.006 1.00 94.38 220 LEU A C 1
ATOM 1728 O O . LEU A 1 220 ? -5.912 -8.622 10.776 1.00 94.38 220 LEU A O 1
ATOM 1732 N N . ILE A 1 221 ? -4.262 -9.827 9.877 1.00 93.19 221 ILE A N 1
ATOM 1733 C CA . ILE A 1 221 ? -4.638 -11.071 10.569 1.00 93.19 221 ILE A CA 1
ATOM 1734 C C . ILE A 1 221 ? -4.443 -10.956 12.086 1.00 93.19 221 ILE A C 1
ATOM 1736 O O . ILE A 1 221 ? -5.173 -11.589 12.850 1.00 93.19 221 ILE A O 1
ATOM 1740 N N . SER A 1 222 ? -3.457 -10.181 12.546 1.00 89.00 222 SER A N 1
ATOM 1741 C CA . SER A 1 222 ? -3.257 -9.942 13.977 1.00 89.00 222 SER A CA 1
ATOM 1742 C C . SER A 1 222 ? -4.237 -8.932 14.578 1.00 89.00 222 SER A C 1
ATOM 1744 O O . SER A 1 222 ? -4.252 -8.801 15.800 1.00 89.00 222 SER A O 1
ATOM 1746 N N . GLY A 1 223 ? -5.039 -8.237 13.760 1.00 89.12 223 GLY A N 1
ATOM 1747 C CA . GLY A 1 223 ? -5.918 -7.145 14.193 1.00 89.12 223 GLY A CA 1
ATOM 1748 C C . GLY A 1 223 ? -5.172 -5.845 14.515 1.00 89.12 223 GLY A C 1
ATOM 1749 O O . GLY A 1 223 ? -5.732 -4.936 15.128 1.00 89.12 223 GLY A O 1
ATOM 1750 N N . SER A 1 224 ? -3.899 -5.751 14.119 1.00 87.38 224 SER A N 1
ATOM 1751 C CA . SER A 1 224 ? -3.100 -4.534 14.285 1.00 87.38 224 SER A CA 1
ATOM 1752 C C . SER A 1 224 ? -3.641 -3.405 13.410 1.00 87.38 224 SER A C 1
ATOM 1754 O O . SER A 1 224 ? -3.728 -2.268 13.869 1.00 87.38 224 SER A O 1
ATOM 1756 N N . ALA A 1 225 ? -4.067 -3.746 12.194 1.00 93.06 225 ALA A N 1
ATOM 1757 C CA . ALA A 1 225 ? -4.778 -2.868 11.275 1.00 93.06 225 ALA A CA 1
ATOM 1758 C C . ALA A 1 225 ? -6.204 -3.367 11.045 1.00 93.06 225 ALA A C 1
ATOM 1760 O O . ALA A 1 225 ? -6.444 -4.575 11.029 1.00 93.06 225 ALA A O 1
ATOM 1761 N N . ASP A 1 226 ? -7.121 -2.429 10.828 1.00 93.62 226 ASP A N 1
ATOM 1762 C CA . ASP A 1 226 ? -8.512 -2.724 10.479 1.00 93.62 226 ASP A CA 1
ATOM 1763 C C . ASP A 1 226 ? -8.672 -2.893 8.960 1.00 93.62 226 ASP A C 1
ATOM 1765 O O . ASP A 1 226 ? -9.475 -3.698 8.495 1.00 93.62 226 ASP A O 1
ATOM 1769 N N . MET A 1 227 ? -7.871 -2.166 8.175 1.00 95.25 227 MET A N 1
ATOM 1770 C CA . MET A 1 227 ? -7.845 -2.260 6.716 1.00 95.25 227 MET A CA 1
ATOM 1771 C C . MET A 1 227 ? -6.472 -1.895 6.147 1.00 95.25 227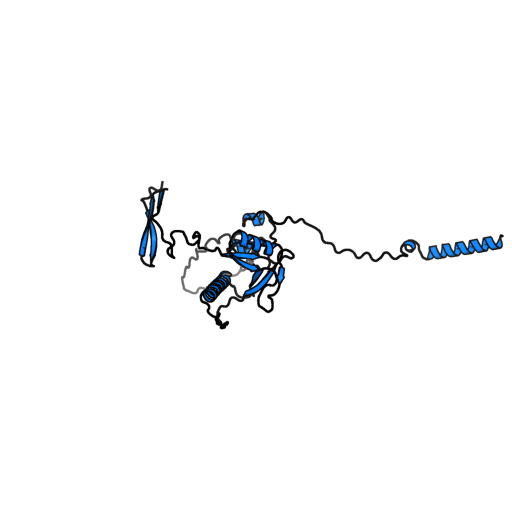 MET A C 1
ATOM 1773 O O . MET A 1 227 ? -5.605 -1.365 6.844 1.00 95.25 227 MET A O 1
ATOM 1777 N N . ALA A 1 228 ? -6.262 -2.193 4.866 1.00 96.81 228 ALA A N 1
ATOM 1778 C CA . ALA A 1 228 ? -5.020 -1.890 4.171 1.00 96.81 228 ALA A CA 1
ATOM 1779 C C . ALA A 1 228 ? -5.275 -1.153 2.859 1.00 96.81 228 ALA A C 1
ATOM 1781 O O . ALA A 1 228 ? -6.079 -1.592 2.038 1.00 96.81 228 ALA A O 1
ATOM 1782 N N . PHE A 1 229 ? -4.510 -0.087 2.638 1.00 96.00 229 PHE A N 1
ATOM 1783 C CA . PHE A 1 229 ? -4.470 0.658 1.384 1.00 96.00 229 PHE A CA 1
ATOM 1784 C C . PHE A 1 229 ? -3.043 0.625 0.847 1.00 96.00 229 PHE A C 1
ATOM 1786 O O . PHE A 1 229 ? -2.168 1.370 1.282 1.00 96.00 229 PHE A O 1
ATOM 1793 N N . ALA A 1 230 ? -2.789 -0.294 -0.083 1.00 96.00 230 ALA A N 1
ATOM 1794 C CA . ALA A 1 230 ? -1.485 -0.480 -0.713 1.00 96.00 230 ALA A CA 1
ATOM 1795 C C . ALA A 1 230 ? -1.632 -1.053 -2.132 1.00 96.00 230 ALA A C 1
ATOM 1797 O O . ALA A 1 230 ? -2.717 -1.474 -2.548 1.00 96.00 230 ALA A O 1
ATOM 1798 N N . SER A 1 231 ? -0.523 -1.154 -2.865 1.00 95.06 231 SER A N 1
ATOM 1799 C CA . SER A 1 231 ? -0.429 -1.882 -4.143 1.00 95.06 231 SER A CA 1
ATOM 1800 C C . SER A 1 231 ? -0.398 -3.413 -3.944 1.00 95.06 231 SER A C 1
ATOM 1802 O O . SER A 1 231 ? 0.439 -4.144 -4.476 1.00 95.06 231 SER A O 1
ATOM 1804 N N . LEU A 1 232 ? -1.321 -3.933 -3.130 1.00 94.50 232 LEU A N 1
ATOM 1805 C CA . LEU A 1 232 ? -1.351 -5.339 -2.742 1.00 94.50 232 LEU A CA 1
ATOM 1806 C C . LEU A 1 232 ? -1.961 -6.210 -3.848 1.00 94.50 232 LEU A C 1
ATOM 1808 O O . LEU A 1 232 ? -3.159 -6.163 -4.112 1.00 94.50 232 LEU A O 1
ATOM 1812 N N . SER A 1 233 ? -1.150 -7.078 -4.459 1.00 93.81 233 SER A N 1
ATOM 1813 C CA . SER A 1 233 ? -1.646 -8.010 -5.481 1.00 93.81 233 SER A CA 1
ATOM 1814 C C . SER A 1 233 ? -2.635 -9.031 -4.907 1.00 93.81 233 SER A C 1
ATOM 1816 O O . SER A 1 233 ? -2.335 -9.718 -3.917 1.00 93.81 233 SER A O 1
ATOM 1818 N N . VAL A 1 234 ? -3.765 -9.191 -5.598 1.00 94.00 234 VAL A N 1
ATOM 1819 C CA . VAL A 1 234 ? -4.786 -10.201 -5.300 1.00 94.00 234 VAL A CA 1
ATOM 1820 C C . VAL A 1 234 ? -4.250 -11.584 -5.669 1.00 94.00 234 VAL A C 1
ATOM 1822 O O . VAL A 1 234 ? -3.864 -11.842 -6.807 1.00 94.00 234 VAL A O 1
ATOM 1825 N N . SER A 1 235 ? -4.209 -12.497 -4.699 1.00 92.75 235 SER A N 1
ATOM 1826 C CA . SER A 1 235 ? -3.787 -13.884 -4.923 1.00 92.75 235 SER A CA 1
ATOM 1827 C C . SER A 1 235 ? -4.660 -14.840 -4.125 1.00 92.75 235 SER A C 1
ATOM 1829 O O . SER A 1 235 ? -5.098 -14.502 -3.026 1.00 92.75 235 SER A O 1
ATOM 1831 N N . LYS A 1 236 ? -4.847 -16.067 -4.630 1.00 94.06 236 LYS A N 1
ATOM 1832 C CA . LYS A 1 236 ? -5.640 -17.101 -3.945 1.00 94.06 236 LYS A CA 1
ATOM 1833 C C . LYS A 1 236 ? -5.176 -17.328 -2.504 1.00 94.06 236 LYS A C 1
ATOM 1835 O O . LYS A 1 236 ? -5.988 -17.395 -1.597 1.00 94.06 236 LYS A O 1
ATOM 1840 N N . ALA A 1 237 ? -3.863 -17.397 -2.287 1.00 93.50 237 ALA A N 1
ATOM 1841 C CA . ALA A 1 237 ? -3.309 -17.655 -0.963 1.00 93.50 237 ALA A CA 1
ATOM 1842 C C . ALA A 1 237 ? -3.615 -16.539 0.049 1.00 93.50 237 ALA A C 1
ATOM 1844 O O . ALA A 1 237 ? -3.726 -16.846 1.232 1.00 93.50 237 ALA A O 1
ATOM 1845 N N . ARG A 1 238 ? -3.704 -15.274 -0.395 1.00 95.00 238 ARG A N 1
ATOM 1846 C CA . ARG A 1 238 ? -4.073 -14.130 0.457 1.00 95.00 238 ARG A CA 1
ATOM 1847 C C . ARG A 1 238 ? -5.589 -14.049 0.650 1.00 95.00 238 ARG A C 1
ATOM 1849 O O . ARG A 1 238 ? -6.027 -13.846 1.770 1.00 95.00 238 ARG A O 1
ATOM 1856 N N . ALA A 1 239 ? -6.371 -14.308 -0.398 1.00 95.38 239 ALA A N 1
ATOM 1857 C CA . ALA A 1 239 ? -7.836 -14.316 -0.339 1.00 95.38 239 ALA A CA 1
ATOM 1858 C C . ALA A 1 239 ? -8.422 -15.417 0.576 1.00 95.38 239 ALA A C 1
ATOM 1860 O O . ALA A 1 239 ? -9.589 -15.377 0.929 1.00 95.38 239 ALA A O 1
ATOM 1861 N N . GLU A 1 240 ? -7.622 -16.415 0.972 1.00 93.75 240 GLU A N 1
ATOM 1862 C CA . GLU A 1 240 ? -8.005 -17.414 1.986 1.00 93.75 240 GLU A CA 1
ATOM 1863 C C . GLU A 1 240 ? -8.049 -16.852 3.419 1.00 93.75 240 GLU A C 1
ATOM 1865 O O . GLU A 1 240 ? -8.578 -17.515 4.309 1.00 93.75 240 GLU A O 1
ATOM 1870 N N . VAL A 1 241 ? -7.412 -15.703 3.671 1.00 94.06 241 VAL A N 1
ATOM 1871 C CA . VAL A 1 241 ? -7.200 -15.161 5.027 1.00 94.06 241 VAL A CA 1
ATOM 1872 C C . VAL A 1 241 ? -7.609 -13.699 5.187 1.00 94.06 241 VAL A C 1
ATOM 1874 O O . VAL A 1 241 ? -7.772 -13.259 6.320 1.00 94.06 241 VAL A O 1
ATOM 1877 N N . ILE A 1 242 ? -7.747 -12.962 4.084 1.00 95.75 242 ILE A N 1
ATOM 1878 C CA . ILE A 1 242 ? -8.219 -11.577 4.043 1.00 95.75 242 ILE A CA 1
ATOM 1879 C C . ILE A 1 242 ? -9.186 -11.400 2.872 1.00 95.75 242 ILE A C 1
ATOM 1881 O O . ILE A 1 242 ? -9.033 -12.059 1.841 1.00 95.75 242 ILE A O 1
ATOM 1885 N N . ASP A 1 243 ? -10.127 -10.474 3.015 1.00 96.44 243 ASP A N 1
ATOM 1886 C CA . ASP A 1 243 ? -11.047 -10.094 1.946 1.00 96.44 243 ASP A CA 1
ATOM 1887 C C . ASP A 1 243 ? -10.466 -8.949 1.108 1.00 96.44 243 ASP A C 1
ATOM 1889 O O . ASP A 1 243 ? -9.753 -8.078 1.610 1.00 96.44 243 ASP A O 1
ATOM 1893 N N . PHE A 1 244 ? -10.762 -8.961 -0.192 1.00 96.31 244 PHE A N 1
ATOM 1894 C CA . PHE A 1 244 ? -10.348 -7.923 -1.134 1.00 96.31 244 PHE A CA 1
ATOM 1895 C C . PHE A 1 244 ? -11.569 -7.177 -1.667 1.00 96.31 244 PHE A C 1
ATOM 1897 O O . PHE A 1 244 ? -12.610 -7.780 -1.932 1.00 96.31 244 PHE A O 1
ATOM 1904 N N . SER A 1 245 ? -11.412 -5.872 -1.882 1.00 94.69 245 SER A N 1
ATOM 1905 C CA . SER A 1 245 ? -12.353 -5.068 -2.657 1.00 94.69 245 SER A CA 1
ATOM 1906 C C . SER A 1 245 ? -12.246 -5.374 -4.158 1.00 94.69 245 SER A C 1
ATOM 1908 O O . SER A 1 245 ? -11.417 -6.176 -4.605 1.00 94.69 245 SER A O 1
ATOM 1910 N N . ALA A 1 246 ? -13.081 -4.710 -4.961 1.00 93.88 246 ALA A N 1
ATOM 1911 C CA . ALA A 1 246 ? -12.878 -4.684 -6.402 1.00 93.88 246 ALA A CA 1
ATOM 1912 C C . ALA A 1 246 ? -11.487 -4.089 -6.724 1.00 93.88 246 ALA A C 1
ATOM 1914 O O . ALA A 1 246 ? -11.109 -3.070 -6.141 1.00 93.88 246 ALA A O 1
ATOM 1915 N N . PRO A 1 247 ? -10.707 -4.709 -7.630 1.00 93.31 247 PRO A N 1
ATOM 1916 C CA . PRO A 1 247 ? -9.371 -4.226 -7.953 1.00 93.31 247 PRO A CA 1
ATOM 1917 C C . PRO A 1 247 ? -9.445 -2.828 -8.575 1.00 93.31 247 PRO A C 1
ATOM 1919 O O . PRO A 1 247 ? -10.114 -2.632 -9.585 1.00 93.31 247 PRO A O 1
ATOM 1922 N N . TYR A 1 248 ? -8.718 -1.868 -8.000 1.00 91.75 248 TYR A N 1
ATOM 1923 C CA . TYR A 1 248 ? -8.634 -0.497 -8.524 1.00 91.75 248 TYR A CA 1
ATOM 1924 C C . TYR A 1 248 ? -7.569 -0.336 -9.623 1.00 91.75 248 TYR A C 1
ATOM 1926 O O . TYR A 1 248 ? -7.529 0.682 -10.309 1.00 91.75 248 TYR A O 1
ATOM 1934 N N . PHE A 1 249 ? -6.682 -1.323 -9.787 1.00 91.88 249 PHE A N 1
ATOM 1935 C CA . PHE A 1 249 ? -5.618 -1.311 -10.787 1.00 91.88 249 PHE A CA 1
ATOM 1936 C C . PHE A 1 249 ? -5.399 -2.708 -11.371 1.00 91.88 249 PHE A C 1
ATOM 1938 O O . PHE A 1 249 ? -5.239 -3.685 -10.636 1.00 91.88 249 PHE A O 1
ATOM 1945 N N . HIS A 1 250 ? -5.341 -2.798 -12.700 1.00 89.81 250 HIS A N 1
ATOM 1946 C CA . HIS A 1 250 ? -5.010 -4.026 -13.418 1.00 89.81 250 HIS A CA 1
ATOM 1947 C C . HIS A 1 250 ? -3.565 -3.954 -13.918 1.00 89.81 250 HIS A C 1
ATOM 1949 O O . HIS A 1 250 ? -3.259 -3.204 -14.842 1.00 89.81 250 HIS A O 1
ATOM 1955 N N . SER A 1 251 ? -2.671 -4.737 -13.309 1.00 83.94 251 SER A N 1
ATOM 1956 C CA . SER A 1 251 ? -1.268 -4.836 -13.723 1.00 83.94 251 SER A CA 1
ATOM 1957 C C . SER A 1 251 ? -0.990 -6.113 -14.522 1.00 83.94 251 SER A C 1
ATOM 1959 O O . SER A 1 251 ? -1.612 -7.155 -14.311 1.00 83.94 251 SER A O 1
ATOM 1961 N N . GLY A 1 252 ? -0.032 -6.023 -15.448 1.00 82.69 252 GLY A N 1
ATOM 1962 C CA . GLY A 1 252 ? 0.538 -7.156 -16.178 1.00 82.69 252 GLY A CA 1
ATOM 1963 C C . GLY A 1 252 ? 2.021 -7.347 -15.853 1.00 82.69 252 GLY A C 1
ATOM 1964 O O . GLY A 1 252 ? 2.658 -6.472 -15.267 1.00 82.69 252 GLY A O 1
ATOM 1965 N N . VAL A 1 253 ? 2.585 -8.492 -16.244 1.00 88.62 253 VAL A N 1
ATOM 1966 C CA . VAL A 1 253 ? 4.028 -8.754 -16.121 1.00 88.62 253 VAL A CA 1
ATOM 1967 C C . VAL A 1 253 ? 4.739 -8.219 -17.363 1.00 88.62 253 VAL A C 1
ATOM 1969 O O . VAL A 1 253 ? 4.354 -8.546 -18.483 1.00 88.62 253 VAL A O 1
ATOM 1972 N N . SER A 1 254 ? 5.791 -7.425 -17.167 1.00 88.06 254 SER A N 1
ATOM 1973 C CA . SER A 1 254 ? 6.662 -6.928 -18.235 1.00 88.06 254 SER A CA 1
ATOM 1974 C C . SER A 1 254 ? 8.127 -7.132 -17.852 1.00 88.06 254 SER A C 1
ATOM 1976 O O . SER A 1 254 ? 8.475 -7.093 -16.671 1.00 88.06 254 SER A O 1
ATOM 1978 N N . LEU A 1 255 ? 8.985 -7.370 -18.845 1.00 89.94 255 LEU A N 1
ATOM 1979 C CA . LEU A 1 255 ? 10.427 -7.484 -18.654 1.00 89.94 255 LEU A CA 1
ATOM 1980 C C . LEU A 1 255 ? 11.079 -6.141 -18.975 1.00 89.94 255 LEU A C 1
ATOM 1982 O O . LEU A 1 255 ? 11.071 -5.694 -20.120 1.00 89.94 255 LEU A O 1
ATOM 1986 N N . LEU A 1 256 ? 11.691 -5.528 -17.968 1.00 90.31 256 LEU A N 1
ATOM 1987 C CA . LEU A 1 256 ? 12.542 -4.366 -18.169 1.00 90.31 256 LEU A CA 1
ATOM 1988 C C . LEU A 1 256 ? 13.956 -4.845 -18.497 1.00 90.31 256 LEU A C 1
ATOM 1990 O O . LEU A 1 256 ? 14.594 -5.528 -17.698 1.00 90.31 256 LEU A O 1
ATOM 1994 N N . ALA A 1 257 ? 14.439 -4.484 -19.682 1.00 91.31 257 ALA A N 1
ATOM 1995 C CA . ALA A 1 257 ? 15.819 -4.690 -20.092 1.00 91.31 257 ALA A CA 1
ATOM 1996 C C . ALA A 1 257 ? 16.455 -3.327 -20.353 1.00 91.31 257 ALA A C 1
ATOM 1998 O O . ALA A 1 257 ? 15.859 -2.480 -21.022 1.00 91.31 257 ALA A O 1
ATOM 1999 N N . ALA A 1 258 ? 17.666 -3.119 -19.836 1.00 91.00 258 ALA A N 1
ATOM 2000 C CA . ALA A 1 258 ? 18.425 -1.923 -20.160 1.00 91.00 258 ALA A CA 1
ATOM 2001 C C . ALA A 1 258 ? 18.610 -1.852 -21.685 1.00 91.00 258 ALA A C 1
ATOM 2003 O O . ALA A 1 258 ? 18.984 -2.864 -22.297 1.00 91.00 258 ALA A O 1
ATOM 2004 N N . PRO A 1 259 ? 18.351 -0.694 -22.318 1.00 85.31 259 PRO A N 1
ATOM 2005 C CA . PRO A 1 259 ? 18.648 -0.544 -23.727 1.00 85.31 259 PRO A CA 1
ATOM 2006 C C . PRO A 1 259 ? 20.143 -0.797 -23.906 1.00 85.31 259 PRO A C 1
ATOM 2008 O O . PRO A 1 259 ? 20.975 -0.164 -23.256 1.00 85.31 259 PRO A O 1
ATOM 2011 N N . LYS A 1 260 ? 20.503 -1.741 -24.780 1.00 81.12 260 LYS A N 1
ATOM 2012 C CA . LYS A 1 260 ? 21.888 -1.838 -25.233 1.00 81.12 260 LYS A CA 1
ATOM 2013 C C . LYS A 1 260 ? 22.169 -0.530 -25.957 1.00 81.12 260 LYS A C 1
ATOM 2015 O O . LYS A 1 260 ? 21.534 -0.267 -26.980 1.00 81.12 260 LYS A O 1
ATOM 2020 N N . THR A 1 261 ? 23.062 0.293 -25.415 1.00 76.56 261 THR A N 1
ATOM 2021 C CA . THR A 1 261 ? 23.635 1.416 -26.150 1.00 76.56 261 THR A CA 1
ATOM 2022 C C . THR A 1 261 ? 24.164 0.834 -27.451 1.00 76.56 261 THR A C 1
ATOM 2024 O O . THR A 1 261 ? 25.121 0.062 -27.462 1.00 76.56 261 THR A O 1
ATOM 2027 N N . LYS A 1 262 ? 23.466 1.099 -28.561 1.00 64.56 262 LYS A N 1
ATOM 2028 C CA . LYS A 1 262 ? 24.017 0.804 -29.876 1.00 64.56 262 LYS A CA 1
ATOM 2029 C C . LYS A 1 262 ? 25.257 1.682 -29.935 1.00 64.56 262 LYS A C 1
ATOM 2031 O O . LYS A 1 262 ? 25.110 2.898 -29.980 1.00 64.56 262 LYS A O 1
ATOM 2036 N N . SER A 1 263 ? 26.450 1.092 -29.838 1.00 70.56 263 SER A N 1
ATOM 2037 C CA . SER A 1 263 ? 27.660 1.780 -30.276 1.00 70.56 263 SER A CA 1
ATOM 2038 C C . SER A 1 263 ? 27.313 2.339 -31.645 1.00 70.56 263 SER A C 1
ATOM 2040 O O . SER A 1 263 ? 26.872 1.557 -32.496 1.00 70.56 263 SER A O 1
ATOM 2042 N N . GLU A 1 264 ? 27.366 3.661 -31.805 1.00 75.81 264 GLU A N 1
ATOM 2043 C CA . GLU A 1 264 ? 27.054 4.304 -33.076 1.00 75.81 264 GLU A CA 1
ATOM 2044 C C . GLU A 1 264 ? 27.776 3.515 -34.163 1.00 75.81 264 GLU A C 1
ATOM 2046 O O . GLU A 1 264 ? 28.986 3.299 -34.073 1.00 75.81 264 GLU A O 1
ATOM 2051 N N . ILE A 1 265 ? 27.014 2.949 -35.103 1.00 75.31 265 ILE A N 1
ATOM 2052 C CA . ILE A 1 265 ? 27.606 2.173 -36.190 1.00 75.31 265 ILE A CA 1
ATOM 2053 C C . ILE A 1 265 ? 28.544 3.160 -36.886 1.00 75.31 265 ILE A C 1
ATOM 2055 O O . ILE A 1 265 ? 28.048 4.179 -37.377 1.00 75.31 265 ILE A O 1
ATOM 2059 N N . PRO A 1 266 ? 29.874 2.938 -36.879 1.00 81.69 266 PRO A N 1
ATOM 2060 C CA . PRO A 1 266 ? 30.790 3.925 -37.424 1.00 81.69 266 PRO A CA 1
ATOM 2061 C C . PRO A 1 266 ? 30.425 4.159 -38.890 1.00 81.69 266 PRO A C 1
ATOM 2063 O O . PRO A 1 266 ? 30.065 3.218 -39.595 1.00 81.69 266 PRO A O 1
ATOM 2066 N N . LEU A 1 267 ? 30.531 5.397 -39.378 1.00 82.56 267 LEU A N 1
ATOM 2067 C CA . LEU A 1 267 ? 30.187 5.731 -40.770 1.00 82.56 267 LEU A CA 1
ATOM 2068 C C . LEU A 1 267 ? 30.976 4.888 -41.793 1.00 82.56 267 LEU A C 1
ATOM 2070 O O . LEU A 1 267 ? 30.506 4.646 -42.899 1.00 82.56 267 LEU A O 1
ATOM 2074 N N . LEU A 1 268 ? 32.153 4.390 -41.396 1.00 86.25 268 LEU A N 1
ATOM 2075 C CA . LEU A 1 268 ? 33.015 3.495 -42.172 1.00 86.25 268 LEU A CA 1
ATOM 2076 C C . LEU A 1 268 ? 32.738 2.001 -41.930 1.00 86.25 268 LEU A C 1
ATOM 2078 O O . LEU A 1 268 ? 33.537 1.157 -42.327 1.00 86.25 268 LEU A O 1
ATOM 2082 N N . ALA A 1 269 ? 31.615 1.634 -41.305 1.00 83.31 269 ALA A N 1
ATOM 2083 C CA . ALA A 1 269 ? 31.256 0.233 -41.085 1.00 83.31 269 ALA A CA 1
ATOM 2084 C C . ALA A 1 269 ? 31.117 -0.564 -42.394 1.00 83.31 269 ALA A C 1
ATOM 2086 O O . ALA A 1 269 ? 31.258 -1.783 -42.385 1.00 83.31 269 ALA A O 1
ATOM 2087 N N . PHE A 1 270 ? 30.908 0.113 -43.527 1.00 86.25 270 PHE A N 1
ATOM 2088 C CA . PHE A 1 270 ? 30.917 -0.511 -44.852 1.00 86.25 270 PHE A CA 1
ATOM 2089 C C . PHE A 1 270 ? 32.313 -0.981 -45.304 1.00 86.25 270 PHE A C 1
ATOM 2091 O O . PHE A 1 270 ? 32.398 -1.809 -46.207 1.00 86.25 270 PHE A O 1
ATOM 2098 N N . LEU A 1 271 ? 33.397 -0.482 -44.689 1.00 87.00 271 LEU A N 1
ATOM 2099 C CA . LEU A 1 271 ? 34.775 -0.918 -44.954 1.00 87.00 271 LEU A CA 1
ATOM 2100 C C . LEU A 1 271 ? 35.192 -2.121 -44.094 1.00 87.00 271 LEU A C 1
ATOM 2102 O O . LEU A 1 271 ? 36.076 -2.862 -44.507 1.00 87.00 271 LEU A O 1
ATOM 2106 N N . LEU A 1 272 ? 34.533 -2.354 -42.947 1.00 84.94 272 LEU A N 1
ATOM 2107 C CA . LEU A 1 272 ? 34.771 -3.511 -42.066 1.00 84.94 272 LEU A CA 1
ATOM 2108 C C . LEU A 1 272 ? 34.726 -4.892 -42.753 1.00 84.94 272 LEU A C 1
ATOM 2110 O O . LEU A 1 272 ? 35.513 -5.746 -42.348 1.00 84.94 272 LEU A O 1
ATOM 2114 N N . PRO A 1 273 ? 33.844 -5.177 -43.738 1.00 90.56 273 PRO A N 1
ATOM 2115 C CA . PRO A 1 273 ? 33.806 -6.497 -44.370 1.00 90.56 273 PRO A CA 1
ATOM 2116 C C . PRO A 1 273 ? 35.001 -6.785 -45.291 1.00 90.56 273 PRO A C 1
ATOM 2118 O O . PRO A 1 273 ? 35.182 -7.937 -45.682 1.00 90.56 273 PRO A O 1
ATOM 2121 N N . PHE A 1 274 ? 35.812 -5.784 -45.646 1.00 89.38 274 PHE A N 1
ATOM 2122 C CA . PHE A 1 274 ? 36.952 -5.946 -46.546 1.00 89.38 274 PHE A CA 1
ATOM 2123 C C . PHE A 1 274 ? 38.274 -5.787 -45.792 1.00 89.38 274 PHE A C 1
ATOM 2125 O O . PHE A 1 274 ? 38.473 -4.826 -45.050 1.00 89.38 274 PHE A O 1
ATOM 2132 N N . SER A 1 275 ? 39.206 -6.720 -46.005 1.00 90.50 275 SER A N 1
ATOM 2133 C CA . SER A 1 275 ? 40.541 -6.620 -45.416 1.00 90.50 275 SER A CA 1
ATOM 2134 C C . SER A 1 275 ? 41.320 -5.443 -46.027 1.00 90.50 275 SER A C 1
ATOM 2136 O O . SER A 1 275 ? 41.133 -5.115 -47.204 1.00 90.50 275 SER A O 1
ATOM 2138 N N . PRO A 1 276 ? 42.234 -4.808 -45.271 1.00 90.94 276 PRO A N 1
ATOM 2139 C CA . PRO A 1 276 ? 43.105 -3.764 -45.815 1.00 90.94 276 PRO A CA 1
ATOM 2140 C C . PRO A 1 276 ? 43.960 -4.275 -46.984 1.00 90.94 276 PRO A C 1
ATOM 2142 O O . PRO A 1 276 ? 44.249 -3.524 -47.909 1.00 90.94 276 PRO A O 1
ATOM 2145 N N . GLU A 1 277 ? 44.305 -5.565 -46.990 1.00 93.56 277 GLU A N 1
ATOM 2146 C CA . GLU A 1 277 ? 45.021 -6.220 -48.089 1.00 93.56 277 GLU A CA 1
ATOM 2147 C C . GLU A 1 277 ? 44.233 -6.183 -49.403 1.00 93.56 277 GLU A C 1
ATOM 2149 O O . GLU A 1 277 ? 44.812 -5.897 -50.451 1.00 93.56 277 GLU A O 1
ATOM 2154 N N . LEU A 1 278 ? 42.912 -6.407 -49.358 1.00 93.81 278 LEU A N 1
ATOM 2155 C CA . LEU A 1 278 ? 42.063 -6.321 -50.546 1.00 93.81 278 LEU A CA 1
ATOM 2156 C C . LEU A 1 278 ? 42.013 -4.888 -51.082 1.00 93.81 278 LEU A C 1
ATOM 2158 O O . LEU A 1 278 ? 42.113 -4.683 -52.287 1.00 93.81 278 LEU A O 1
ATOM 2162 N N . TRP A 1 279 ? 41.906 -3.891 -50.203 1.00 92.81 279 TRP A N 1
ATOM 2163 C CA . TRP A 1 279 ? 41.930 -2.484 -50.610 1.00 92.81 279 TRP A CA 1
ATOM 2164 C C . TRP A 1 279 ? 43.257 -2.091 -51.259 1.00 92.81 279 TRP A C 1
ATOM 2166 O O . TRP A 1 279 ? 43.257 -1.427 -52.297 1.00 92.81 279 TRP A O 1
ATOM 2176 N N . ILE A 1 280 ? 44.379 -2.553 -50.697 1.00 94.88 280 ILE A N 1
ATOM 2177 C CA . ILE A 1 280 ? 45.706 -2.373 -51.295 1.00 94.88 280 ILE A CA 1
ATOM 2178 C C . ILE A 1 280 ? 45.758 -3.056 -52.668 1.00 94.88 280 ILE A C 1
ATOM 2180 O O . ILE A 1 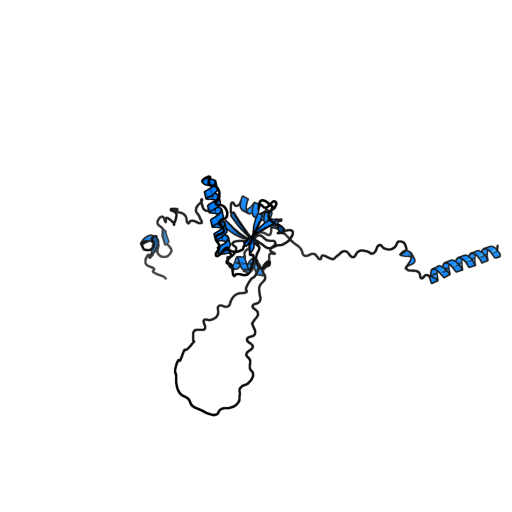280 ? 46.218 -2.438 -53.623 1.00 94.88 280 ILE A O 1
ATOM 2184 N N . ALA A 1 281 ? 45.243 -4.281 -52.806 1.00 95.25 281 ALA A N 1
ATOM 2185 C CA . ALA A 1 281 ? 45.202 -5.006 -54.079 1.00 95.25 281 ALA A CA 1
ATOM 2186 C C . ALA A 1 281 ? 44.319 -4.322 -55.144 1.00 95.25 281 ALA A C 1
ATOM 2188 O O . ALA A 1 281 ? 44.688 -4.258 -56.318 1.00 95.25 281 ALA A O 1
ATOM 2189 N N . ILE A 1 282 ? 43.168 -3.765 -54.755 1.00 94.75 282 ILE A N 1
ATOM 2190 C CA . ILE A 1 282 ? 42.301 -2.991 -55.657 1.00 94.75 282 ILE A CA 1
ATOM 2191 C C . ILE A 1 282 ? 43.033 -1.730 -56.125 1.00 94.75 282 ILE A C 1
ATOM 2193 O O . ILE A 1 282 ? 43.089 -1.460 -57.322 1.00 94.75 282 ILE A O 1
ATOM 2197 N N . PHE A 1 283 ? 43.651 -0.977 -55.211 1.00 95.69 283 PHE A N 1
ATOM 2198 C CA . PHE A 1 283 ? 44.373 0.237 -55.582 1.00 95.69 283 PHE A CA 1
ATOM 2199 C C . PHE A 1 283 ? 45.576 -0.074 -56.483 1.00 95.69 283 PHE A C 1
ATOM 2201 O O . PHE A 1 283 ? 45.767 0.587 -57.502 1.00 95.69 283 PHE A O 1
ATOM 2208 N N . THR A 1 284 ? 46.368 -1.102 -56.169 1.00 96.25 284 THR A N 1
ATOM 2209 C CA . THR A 1 284 ? 47.526 -1.478 -56.994 1.00 96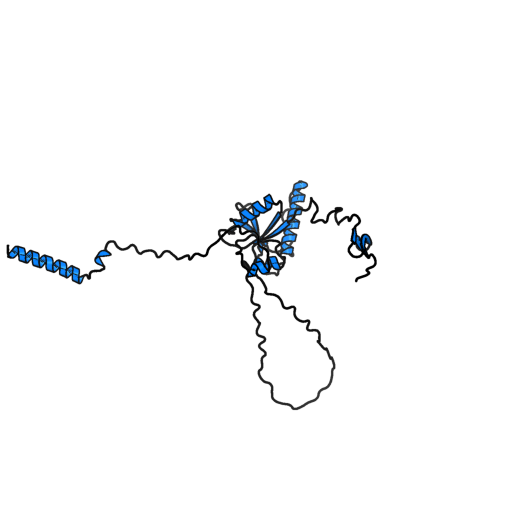.25 284 THR A CA 1
ATOM 2210 C C . THR A 1 284 ? 47.107 -1.977 -58.372 1.00 96.25 284 THR A C 1
ATOM 2212 O O . THR A 1 284 ? 47.676 -1.526 -59.364 1.00 96.25 284 THR A O 1
ATOM 2215 N N . SER A 1 285 ? 46.087 -2.837 -58.462 1.00 96.50 285 SER A N 1
ATOM 2216 C CA . SER A 1 285 ? 45.583 -3.329 -59.751 1.00 96.50 285 SER A CA 1
ATOM 2217 C C . SER A 1 285 ? 45.059 -2.196 -60.636 1.00 96.50 285 SER A C 1
ATOM 2219 O O . SER A 1 285 ? 45.449 -2.131 -61.800 1.00 96.50 285 SER A O 1
ATOM 2221 N N . LEU A 1 286 ? 44.288 -1.248 -60.084 1.00 96.44 286 LEU A N 1
ATOM 2222 C CA . LEU A 1 286 ? 43.799 -0.079 -60.825 1.00 96.44 286 LEU A CA 1
ATOM 2223 C C . LEU A 1 286 ? 44.946 0.779 -61.381 1.00 96.44 286 LEU A C 1
ATOM 2225 O O . LEU A 1 286 ? 44.937 1.124 -62.564 1.00 96.44 286 LEU A O 1
ATOM 2229 N N . ASN A 1 287 ? 45.967 1.075 -60.571 1.00 96.25 287 ASN A N 1
ATOM 2230 C CA . ASN A 1 287 ? 47.120 1.864 -61.018 1.00 96.25 287 ASN A CA 1
ATOM 2231 C C . ASN A 1 287 ? 47.947 1.131 -62.089 1.00 96.25 287 ASN A C 1
ATOM 2233 O O . ASN A 1 287 ? 48.341 1.745 -63.077 1.00 96.25 287 ASN A O 1
ATOM 2237 N N . ILE A 1 288 ? 48.174 -0.179 -61.936 1.00 96.81 288 ILE A N 1
ATOM 2238 C CA . ILE A 1 288 ? 48.888 -0.986 -62.939 1.00 96.81 288 ILE A CA 1
ATOM 2239 C C . ILE A 1 288 ? 48.121 -0.989 -64.264 1.00 96.81 288 ILE A C 1
ATOM 2241 O O . ILE A 1 288 ? 48.724 -0.771 -65.313 1.00 96.81 288 ILE A O 1
ATOM 2245 N N . THR A 1 289 ? 46.798 -1.190 -64.229 1.00 96.06 289 THR A N 1
ATOM 2246 C CA . THR A 1 289 ? 45.977 -1.155 -65.448 1.00 96.06 289 THR A CA 1
ATOM 2247 C C . THR A 1 289 ? 45.998 0.215 -66.120 1.00 96.06 289 THR A C 1
ATOM 2249 O O . THR A 1 289 ? 46.124 0.274 -67.338 1.00 96.06 289 THR A O 1
ATOM 2252 N N . ALA A 1 290 ? 45.954 1.309 -65.351 1.00 96.06 290 ALA A N 1
ATOM 2253 C CA . ALA A 1 290 ? 46.022 2.663 -65.895 1.00 96.06 290 ALA A CA 1
ATOM 2254 C C . ALA A 1 290 ? 47.368 2.944 -66.581 1.00 96.06 290 ALA A C 1
ATOM 2256 O O . ALA A 1 290 ? 47.389 3.477 -67.687 1.00 96.06 290 ALA A O 1
ATOM 2257 N N . ILE A 1 291 ? 48.484 2.538 -65.961 1.00 96.06 291 ILE A N 1
ATOM 2258 C CA . ILE A 1 291 ? 49.822 2.668 -66.558 1.00 96.06 291 ILE A CA 1
ATOM 2259 C C . ILE A 1 291 ? 49.926 1.827 -67.830 1.00 96.06 291 ILE A C 1
ATOM 2261 O O . ILE A 1 291 ? 50.440 2.310 -68.832 1.00 96.06 291 ILE A O 1
ATOM 2265 N N . ALA A 1 292 ? 49.436 0.585 -67.807 1.00 95.31 292 ALA A N 1
ATOM 2266 C CA . ALA A 1 292 ? 49.458 -0.274 -68.982 1.00 95.31 292 ALA A CA 1
ATOM 2267 C C . ALA A 1 292 ? 48.691 0.371 -70.144 1.00 95.31 292 ALA A C 1
ATOM 2269 O O . ALA A 1 292 ? 49.249 0.505 -71.226 1.00 95.31 292 ALA A O 1
ATOM 2270 N N . VAL A 1 293 ? 47.459 0.833 -69.910 1.00 96.12 293 VAL A N 1
ATOM 2271 C CA . VAL A 1 293 ? 46.666 1.527 -70.937 1.00 96.12 293 VAL A CA 1
ATOM 2272 C C . VAL A 1 293 ? 47.413 2.746 -71.477 1.00 96.12 293 VAL A C 1
ATOM 2274 O O . VAL A 1 293 ? 47.579 2.842 -72.681 1.00 96.12 293 VAL A O 1
ATOM 2277 N N . ALA A 1 294 ? 47.962 3.603 -70.613 1.00 95.12 294 ALA A N 1
ATOM 2278 C CA . ALA A 1 294 ? 48.691 4.802 -71.034 1.00 95.12 294 ALA A CA 1
ATOM 2279 C C . ALA A 1 294 ? 49.992 4.531 -71.818 1.00 95.12 294 ALA A C 1
ATOM 2281 O O . ALA A 1 294 ? 50.525 5.442 -72.440 1.00 95.12 294 ALA A O 1
ATOM 2282 N N . VAL A 1 295 ? 50.548 3.319 -71.732 1.00 94.81 295 VAL A N 1
ATOM 2283 C CA . VAL A 1 295 ? 51.734 2.904 -72.501 1.00 94.81 295 VAL A CA 1
ATOM 2284 C C . VAL A 1 295 ? 51.346 2.249 -73.831 1.00 94.81 295 VAL A C 1
ATOM 2286 O O . VAL A 1 295 ? 52.126 2.300 -74.781 1.00 94.81 295 VAL A O 1
ATOM 2289 N N . TYR A 1 296 ? 50.190 1.583 -73.884 1.00 89.81 296 TYR A N 1
ATOM 2290 C CA . TYR A 1 296 ? 49.699 0.888 -75.078 1.00 89.81 296 TYR A CA 1
ATOM 2291 C C . TYR A 1 296 ? 48.806 1.755 -75.978 1.00 89.81 296 TYR A C 1
ATOM 2293 O O . TYR A 1 296 ? 48.539 1.352 -77.111 1.00 89.81 296 TYR A O 1
ATOM 2301 N N . GLU A 1 297 ? 48.349 2.902 -75.481 1.00 75.94 297 GLU A N 1
ATOM 2302 C CA . GLU A 1 297 ? 47.717 3.988 -76.241 1.00 75.94 297 GLU A CA 1
ATOM 2303 C C . GLU A 1 297 ? 48.770 4.996 -76.729 1.00 75.94 297 GLU A C 1
ATOM 2305 O O . GLU A 1 297 ? 48.692 5.387 -77.917 1.00 75.94 297 GLU A O 1
#

Foldseek 3Di:
DPQDDWDFDWDDPDPPDIDTQWTDGPPDTGGHQDQDVPRDSDDLVPPPPDAAEFEAEEFDDPPAKDWAAADPVRHDPAFDKAKAQPDDDPDQLVVVVVVVVVVVVLVVVCVVVVHDPPDPDDDDDDDRDMDIIGMHHNLRVVVVVVCVVVVHHYHHYYFHVSDLKDFDDPPPPDPPPPPDDDPDDDDDDDDDDDDDPPPPPPPDDPDPPPGQMGGPLNCCQVVVGVYYRYPRDDDPVSCVRDPDDDDPDDDDDDDDDDPDPPPPCPPCVVVVVDDVVVVVVVVVVVVVVVVVVVVVD

Secondary structure (DSSP, 8-state):
------EEEEEEEETTEEEEEEEEETTEEEE--PPPTTS-SS-TTTSTT-PPEEEEEE--BTTTBEEE---TTS--SSSEEEEEE--SS---HHHHHHHHHHHHHHHHHHHHTTPPPPP-----S----EEEEEEESHHHHHHHHHHHHHT-EEEEEE-TT-----EE----------------------------------------PPPEE-HHHHHHHTTS-SEE-S-----HHHHTTS---S-S------------------TTTTTTTS-HHHHHHHHHHHHHHHHHHHHH-

pLDDT: mean 77.09, std 19.46, range [32.06, 97.25]

Sequence (297 aa):
QFDGLPGPILLNEAPTKWRRVGTVSGHHVHLDTIVWPGGDIVVSGLSARARSVFRVVTALSPPFVMESELDEDGLCLRGLPCHRLSSKGRQNLTLMFNAIETRDRLEEDAVEHGKELPAEEHRTNDKVDHLTKCCYGLTMDILDNIATELGFEFHLYIVQDEMFGGKQKMSKSVYSRSRVADEFSSKNQRTTDFKTGANDRNKKPGRKKGPKWNGIVGDLISGSADMAFASLSVSKARAEVIDFSAPYFHSGVSLLAAPKTKSEIPLLAFLLPFSPELWIAIFTSLNITAIAVAVYE

InterPro domains:
  IPR015683 Ionotropic glutamate receptor [PTHR18966] (17-297)
  IPR019594 Ionotropic glutamate receptor, L-glutamate and glycine-binding domain [PF10613] (189-258)
  IPR019594 Ionotropic glutamate receptor, L-glutamate and glycine-binding domain [SM00918] (118-222)